Protein AF-A0A9P5EV87-F1 (afdb_monomer_lite)

Radius of gyration: 26.44 Å; chains: 1; bounding box: 60×42×84 Å

Organism: Colletotrichum siamense (NCBI:txid690259)

Foldseek 3Di:
DDDDPDDLVRLLVVLLVVLVVVVVVVVVVVVVVLVVLVVVVVVVVVVVVVPDDPDPCVVDPQNVVDDCVPDDLLVVLVSCLVVLHQDPPVVNCLLQLVVLQLDVVSSSLSSVLVCCCCPDPNVPHSVNLSVQSVVALVSSLVVSLVSLVVSLVVVDDDPVVNVSSVVSNVSSVLCVCSSPVLLLQSQLLSLLCVLQVDDCPDPNNVSVSVCSNVVSLVVSVVSCVVCVVVVNNHRPPPSDCVSHLQQDQHPPRHRPHVLVRDPPRPVVVVVVVVSVVSSVVSSVVVVVVVVVVD

Structure (mmCIF, N/CA/C/O backbone):
data_AF-A0A9P5EV87-F1
#
_entry.id   AF-A0A9P5EV87-F1
#
loop_
_atom_site.group_PDB
_atom_site.id
_atom_site.type_symbol
_atom_site.label_atom_id
_atom_site.label_alt_id
_atom_site.label_comp_id
_atom_site.label_asym_id
_atom_site.label_entity_id
_atom_site.label_seq_id
_atom_site.pdbx_PDB_ins_code
_atom_site.Cartn_x
_atom_site.Cartn_y
_atom_site.Cartn_z
_atom_site.occupancy
_atom_site.B_iso_or_equiv
_atom_site.auth_seq_id
_atom_site.auth_comp_id
_atom_site.auth_asym_id
_atom_site.auth_atom_id
_atom_site.pdbx_PDB_model_num
ATOM 1 N N . MET A 1 1 ? 40.342 2.668 -58.760 1.00 42.53 1 MET A N 1
ATOM 2 C CA . MET A 1 1 ? 38.941 2.319 -59.075 1.00 42.53 1 MET A CA 1
ATOM 3 C C . MET A 1 1 ? 38.067 3.377 -58.425 1.00 42.53 1 MET A C 1
ATOM 5 O O . MET A 1 1 ? 38.169 3.542 -57.219 1.00 42.53 1 MET A O 1
ATOM 9 N N . SER A 1 2 ? 37.331 4.170 -59.208 1.00 40.38 2 SER A N 1
ATOM 10 C CA . SER A 1 2 ? 36.459 5.228 -58.677 1.00 40.38 2 SER A CA 1
ATOM 11 C C . SER A 1 2 ? 35.257 4.567 -58.002 1.00 40.38 2 SER A C 1
ATOM 13 O O . SER A 1 2 ? 34.465 3.909 -58.676 1.00 40.38 2 SER A O 1
ATOM 15 N N . SER A 1 3 ? 35.166 4.660 -56.673 1.00 52.59 3 SER A N 1
ATOM 16 C CA . SER A 1 3 ? 33.965 4.260 -55.947 1.00 52.59 3 SER A CA 1
ATOM 17 C C . SER A 1 3 ? 32.857 5.245 -56.311 1.00 52.59 3 SER A C 1
ATOM 19 O O . SER A 1 3 ? 32.973 6.454 -56.104 1.00 52.59 3 SER A O 1
ATOM 21 N N . ILE A 1 4 ? 31.796 4.733 -56.929 1.00 50.06 4 ILE A N 1
ATOM 22 C CA . ILE A 1 4 ? 30.600 5.520 -57.226 1.00 50.06 4 ILE A CA 1
ATOM 23 C C . ILE A 1 4 ? 30.072 6.043 -55.879 1.00 50.06 4 ILE A C 1
ATOM 25 O O . ILE A 1 4 ? 29.875 5.231 -54.969 1.00 50.06 4 ILE A O 1
ATOM 29 N N . PRO A 1 5 ? 29.875 7.364 -55.707 1.00 60.44 5 PRO A N 1
ATOM 30 C CA . PRO A 1 5 ? 29.361 7.900 -54.456 1.00 60.44 5 PRO A CA 1
ATOM 31 C C . PRO A 1 5 ? 27.974 7.308 -54.207 1.00 60.44 5 PRO A C 1
ATOM 33 O O . PRO A 1 5 ? 27.071 7.456 -55.031 1.00 60.44 5 PRO A O 1
ATOM 36 N N . LYS A 1 6 ? 27.822 6.594 -53.086 1.00 65.25 6 LYS A N 1
ATOM 37 C CA . LYS A 1 6 ? 26.526 6.065 -52.650 1.00 65.25 6 LYS A CA 1
ATOM 38 C C . LYS A 1 6 ? 25.538 7.228 -52.538 1.00 65.25 6 LYS A C 1
ATOM 40 O O . LYS A 1 6 ? 25.892 8.280 -52.004 1.00 65.25 6 LYS A O 1
ATOM 45 N N . SER A 1 7 ? 24.320 7.045 -53.048 1.00 76.06 7 SER A N 1
ATOM 46 C CA . SER A 1 7 ? 23.250 8.022 -52.850 1.00 76.06 7 SER A CA 1
ATOM 47 C C . SER A 1 7 ? 22.944 8.165 -51.358 1.00 76.06 7 SER A C 1
ATOM 49 O O . SER A 1 7 ? 23.132 7.226 -50.579 1.00 76.06 7 SER A O 1
ATOM 51 N N . ASP A 1 8 ? 22.455 9.336 -50.953 1.00 70.00 8 ASP A N 1
ATOM 52 C CA . ASP A 1 8 ? 22.071 9.590 -49.562 1.00 70.00 8 ASP A CA 1
ATOM 53 C C . ASP A 1 8 ? 21.055 8.558 -49.055 1.00 70.00 8 ASP A C 1
ATOM 55 O O . ASP A 1 8 ? 21.181 8.060 -47.941 1.00 70.00 8 ASP A O 1
ATOM 59 N N . GLU A 1 9 ? 20.112 8.156 -49.904 1.00 73.44 9 GLU A N 1
ATOM 60 C CA . GLU A 1 9 ? 19.114 7.130 -49.601 1.00 73.44 9 GLU A CA 1
ATOM 61 C C . GLU A 1 9 ? 19.744 5.752 -49.322 1.00 73.44 9 GLU A C 1
ATOM 63 O O . GLU A 1 9 ? 19.368 5.080 -48.362 1.00 73.44 9 GLU A O 1
ATOM 68 N N . ALA A 1 10 ? 20.775 5.365 -50.082 1.00 78.50 10 ALA A N 1
ATOM 69 C CA . ALA A 1 10 ? 21.516 4.127 -49.844 1.00 78.50 10 ALA A CA 1
ATOM 70 C C . ALA A 1 10 ? 22.335 4.179 -48.541 1.00 78.50 10 ALA A C 1
ATOM 72 O O . ALA A 1 10 ? 22.421 3.179 -47.828 1.00 78.50 10 ALA A O 1
ATOM 73 N N . LEU A 1 11 ? 22.896 5.344 -48.194 1.00 74.00 11 LEU A N 1
ATOM 74 C CA . LEU A 1 11 ? 23.609 5.548 -46.927 1.00 74.00 11 LEU A CA 1
ATOM 75 C C . LEU A 1 11 ? 22.671 5.464 -45.719 1.00 74.00 11 LEU A C 1
ATOM 77 O O . LEU A 1 11 ? 23.047 4.884 -44.701 1.00 74.00 11 LEU A O 1
ATOM 81 N N . TYR A 1 12 ? 21.459 6.010 -45.831 1.00 74.88 12 TYR A N 1
ATOM 82 C CA . TYR A 1 12 ? 20.438 5.892 -44.790 1.00 74.88 12 TYR A CA 1
ATOM 83 C C . TYR A 1 12 ? 19.954 4.448 -44.622 1.00 74.88 12 TYR A C 1
ATOM 85 O O . TYR A 1 12 ? 19.854 3.984 -43.488 1.00 74.88 12 TYR A O 1
ATOM 93 N N . ALA A 1 13 ? 19.711 3.720 -45.717 1.00 77.00 13 ALA A N 1
ATOM 94 C CA . ALA A 1 13 ? 19.294 2.318 -45.659 1.00 77.00 13 ALA A CA 1
ATOM 95 C C . ALA A 1 13 ? 20.364 1.416 -45.016 1.00 77.00 13 ALA A C 1
ATOM 97 O O . ALA A 1 13 ? 20.055 0.598 -44.151 1.00 77.00 13 ALA A O 1
ATOM 98 N N . GLU A 1 14 ? 21.634 1.607 -45.381 1.00 82.00 14 GLU A N 1
ATOM 99 C CA . GLU A 1 14 ? 22.764 0.875 -44.799 1.00 82.00 14 GLU A CA 1
ATOM 100 C C . GLU A 1 14 ? 22.962 1.211 -43.315 1.00 82.00 14 GLU A C 1
ATOM 102 O O . GLU A 1 14 ? 23.089 0.309 -42.490 1.00 82.00 14 GLU A O 1
ATOM 107 N N . ALA A 1 15 ? 22.934 2.497 -42.949 1.00 73.19 15 ALA A N 1
ATOM 108 C CA . ALA A 1 15 ? 23.063 2.917 -41.555 1.00 73.19 15 ALA A CA 1
ATOM 109 C C . ALA A 1 15 ? 21.890 2.429 -40.687 1.00 73.19 15 ALA A C 1
ATOM 111 O O . ALA A 1 15 ? 22.100 2.089 -39.523 1.00 73.19 15 ALA A O 1
ATOM 112 N N . ALA A 1 16 ? 20.673 2.364 -41.238 1.00 72.69 16 ALA A N 1
ATOM 113 C CA . ALA A 1 16 ? 19.510 1.809 -40.553 1.00 72.69 16 ALA A CA 1
ATOM 114 C C . ALA A 1 16 ? 19.626 0.291 -40.347 1.00 72.69 16 ALA A C 1
ATOM 116 O O . ALA A 1 16 ? 19.274 -0.192 -39.272 1.00 72.69 16 ALA A O 1
ATOM 117 N N . ALA A 1 17 ? 20.145 -0.450 -41.333 1.00 79.31 17 ALA A N 1
ATOM 118 C CA . ALA A 1 17 ? 20.372 -1.892 -41.227 1.00 79.31 17 ALA A CA 1
ATOM 119 C C . ALA A 1 17 ? 21.486 -2.235 -40.222 1.00 79.31 17 ALA A C 1
ATOM 121 O O . ALA A 1 17 ? 21.303 -3.116 -39.387 1.00 79.31 17 ALA A O 1
ATOM 122 N N . GLU A 1 18 ? 22.606 -1.504 -40.241 1.00 76.88 18 GLU A N 1
ATOM 123 C CA . GLU A 1 18 ? 23.683 -1.652 -39.248 1.00 76.88 18 GLU A CA 1
ATOM 124 C C . GLU A 1 18 ? 23.214 -1.288 -37.839 1.00 76.88 18 GLU A C 1
ATOM 126 O O . GLU A 1 18 ? 23.518 -1.986 -36.877 1.00 76.88 18 GLU A O 1
ATOM 131 N N . TRP A 1 19 ? 22.453 -0.197 -37.704 1.00 76.94 19 TRP A N 1
ATOM 132 C CA . TRP A 1 19 ? 21.849 0.176 -36.429 1.00 76.94 19 TRP A CA 1
ATOM 133 C C . TRP A 1 19 ? 20.921 -0.923 -35.908 1.00 76.94 19 TRP A C 1
ATOM 135 O O . TRP A 1 19 ? 21.020 -1.270 -34.735 1.00 76.94 19 TRP A O 1
ATOM 145 N N . GLN A 1 20 ? 20.077 -1.494 -36.774 1.00 76.00 20 GLN A N 1
ATOM 146 C CA . GLN A 1 20 ? 19.152 -2.565 -36.409 1.00 76.00 20 GLN A CA 1
ATOM 147 C C . GLN A 1 20 ? 19.910 -3.820 -35.959 1.00 76.00 20 GLN A C 1
ATOM 149 O O . GLN A 1 20 ? 19.618 -4.334 -34.892 1.00 76.00 20 GLN A O 1
ATOM 154 N N . ALA A 1 21 ? 20.933 -4.253 -36.700 1.00 74.00 2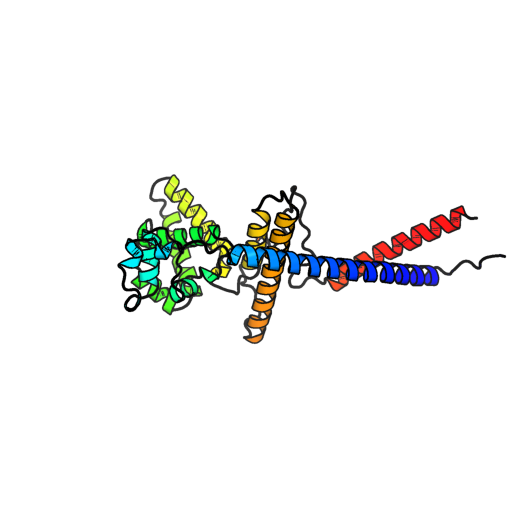1 ALA A N 1
ATOM 155 C CA . ALA A 1 21 ? 21.734 -5.423 -36.336 1.00 74.00 21 ALA A CA 1
ATOM 156 C C . ALA A 1 21 ? 22.503 -5.238 -35.012 1.00 74.00 21 ALA A C 1
ATOM 158 O O . ALA A 1 21 ? 22.555 -6.155 -34.195 1.00 74.00 21 ALA A O 1
ATOM 159 N N . GLU A 1 22 ? 23.077 -4.053 -34.772 1.00 69.06 22 GLU A N 1
ATOM 160 C CA . GLU A 1 22 ? 23.743 -3.734 -33.501 1.00 69.06 22 GLU A CA 1
ATOM 161 C C . GLU A 1 22 ? 22.760 -3.692 -32.324 1.00 69.06 22 GLU A C 1
ATOM 163 O O . GLU A 1 22 ? 23.093 -4.141 -31.227 1.00 69.06 22 GLU A O 1
ATOM 168 N N . HIS A 1 23 ? 21.554 -3.157 -32.537 1.00 63.78 23 HIS A N 1
ATOM 169 C CA . HIS A 1 23 ? 20.546 -3.041 -31.485 1.00 63.78 23 HIS A CA 1
ATOM 170 C C . HIS A 1 23 ? 19.824 -4.358 -31.217 1.00 63.78 23 HIS A C 1
ATOM 172 O O . HIS A 1 23 ? 19.533 -4.621 -30.059 1.00 63.78 23 HIS A O 1
ATOM 178 N N . ASP A 1 24 ? 19.595 -5.202 -32.223 1.00 66.44 24 ASP A N 1
ATOM 179 C CA . ASP A 1 24 ? 19.030 -6.543 -32.036 1.00 66.44 24 ASP A CA 1
ATOM 180 C C . ASP A 1 24 ? 20.012 -7.427 -31.250 1.00 66.44 24 ASP A C 1
ATOM 182 O O . ASP A 1 24 ? 19.633 -8.042 -30.258 1.00 66.44 24 ASP A O 1
ATOM 186 N N . ALA A 1 25 ? 21.308 -7.387 -31.589 1.00 54.59 25 ALA A N 1
ATOM 187 C CA . ALA A 1 25 ? 22.343 -8.077 -30.815 1.00 54.59 25 ALA A CA 1
ATOM 188 C C . ALA A 1 25 ? 22.479 -7.523 -29.382 1.00 54.59 25 ALA A C 1
ATOM 190 O O . ALA A 1 25 ? 22.692 -8.275 -28.428 1.00 54.59 25 ALA A O 1
ATOM 191 N N . GLY A 1 26 ? 22.343 -6.203 -29.214 1.00 47.47 26 GLY A N 1
ATOM 192 C CA . GLY A 1 26 ? 22.321 -5.556 -27.903 1.00 47.47 26 GLY A CA 1
ATOM 193 C C . GLY A 1 26 ? 21.082 -5.918 -27.079 1.00 47.47 26 GLY A C 1
ATOM 194 O O . GLY A 1 26 ? 21.196 -6.134 -25.874 1.00 47.47 26 GLY A O 1
ATOM 195 N N . LEU A 1 27 ? 19.916 -6.028 -27.719 1.00 46.47 27 LEU A N 1
ATOM 196 C CA . LEU A 1 27 ? 18.654 -6.406 -27.091 1.00 46.47 27 LEU A CA 1
ATOM 197 C C . LEU A 1 27 ? 18.696 -7.860 -26.625 1.00 46.47 27 LEU A C 1
ATOM 199 O O . LEU A 1 27 ? 18.393 -8.114 -25.466 1.00 46.47 27 LEU A O 1
ATOM 203 N N . ASP A 1 28 ? 19.161 -8.783 -27.467 1.00 48.62 28 ASP A N 1
ATOM 204 C CA . ASP A 1 28 ? 19.334 -10.191 -27.096 1.00 48.62 28 ASP A CA 1
ATOM 205 C C . ASP A 1 28 ? 20.319 -10.345 -25.926 1.00 48.62 28 ASP A C 1
ATOM 207 O O . ASP A 1 28 ? 20.071 -11.106 -24.988 1.00 48.62 28 ASP A O 1
ATOM 211 N N . SER A 1 29 ? 21.407 -9.563 -25.918 1.00 44.12 29 SER A N 1
ATOM 212 C CA . SER A 1 29 ? 22.347 -9.527 -24.792 1.00 44.12 29 SER A CA 1
ATOM 213 C C . SER A 1 29 ? 21.708 -8.975 -23.514 1.00 44.12 29 SER A C 1
ATOM 215 O O . SER A 1 29 ? 21.985 -9.492 -22.432 1.00 44.12 29 SER A O 1
ATOM 217 N N . LEU A 1 30 ? 20.878 -7.932 -23.607 1.00 41.91 30 LEU A N 1
ATOM 218 C CA . LEU A 1 30 ? 20.179 -7.346 -22.459 1.00 41.91 30 LEU A CA 1
ATOM 219 C C . LEU A 1 30 ? 19.082 -8.274 -21.925 1.00 41.91 30 LEU A C 1
ATOM 221 O O . LEU A 1 30 ? 18.954 -8.409 -20.710 1.00 41.91 30 LEU A O 1
ATOM 225 N N . CYS A 1 31 ? 18.340 -8.947 -22.806 1.00 44.78 31 CYS A N 1
ATOM 226 C CA . CYS A 1 31 ? 17.360 -9.970 -22.449 1.00 44.78 31 CYS A CA 1
ATOM 227 C C . CYS A 1 31 ? 18.039 -11.151 -21.750 1.00 44.78 31 CYS A C 1
ATOM 229 O O . CYS A 1 31 ? 17.641 -11.505 -20.647 1.00 44.78 31 CYS A O 1
ATOM 231 N N . SER A 1 32 ? 19.136 -11.675 -22.308 1.00 49.59 32 SER A N 1
ATOM 232 C CA . SER A 1 32 ? 19.910 -12.756 -21.684 1.00 49.59 32 SER A CA 1
ATOM 233 C C . SER A 1 32 ? 20.498 -12.354 -20.326 1.00 49.59 32 SER A C 1
ATOM 235 O O . SER A 1 32 ? 20.470 -13.142 -19.379 1.00 49.59 32 SER A O 1
ATOM 237 N N . MET A 1 33 ? 20.989 -11.116 -20.195 1.00 44.84 33 MET A N 1
ATOM 238 C CA . MET A 1 33 ? 21.414 -10.575 -18.902 1.00 44.84 33 MET A CA 1
ATOM 239 C C . MET A 1 33 ? 20.249 -10.461 -17.918 1.00 44.84 33 MET A C 1
ATOM 241 O O . MET A 1 33 ? 20.446 -10.762 -16.744 1.00 44.84 33 MET A O 1
ATOM 245 N N . GLY A 1 34 ? 19.068 -10.041 -18.379 1.00 44.69 34 GLY A N 1
ATOM 246 C CA . GLY A 1 34 ? 17.839 -9.965 -17.588 1.00 44.69 34 GLY A CA 1
ATOM 247 C C . GLY A 1 34 ? 17.392 -11.333 -17.076 1.00 44.69 34 GLY A C 1
ATOM 248 O O . GLY A 1 34 ? 17.156 -11.483 -15.880 1.00 44.69 34 GLY A O 1
ATOM 249 N N . ASP A 1 35 ? 17.377 -12.345 -17.940 1.00 50.91 35 ASP A N 1
ATOM 250 C CA . ASP A 1 35 ? 17.019 -13.722 -17.581 1.00 50.91 35 ASP A CA 1
ATOM 251 C C . ASP A 1 35 ? 18.007 -14.316 -16.564 1.00 50.91 35 ASP A C 1
ATOM 253 O O . ASP A 1 35 ? 17.603 -14.920 -15.568 1.00 50.91 35 ASP A O 1
ATOM 257 N N . ALA A 1 36 ? 19.312 -14.084 -16.758 1.00 52.44 36 ALA A N 1
ATOM 258 C CA . ALA A 1 36 ? 20.344 -14.494 -15.804 1.00 52.44 36 ALA A CA 1
ATOM 259 C C . ALA A 1 36 ? 20.197 -13.780 -14.447 1.00 52.44 36 ALA A C 1
ATOM 261 O O . ALA A 1 36 ? 20.389 -14.395 -13.397 1.00 52.44 36 ALA A O 1
ATOM 262 N N . LEU A 1 37 ? 19.817 -12.498 -14.466 1.00 49.44 37 LEU A N 1
ATOM 263 C CA . LEU A 1 37 ? 19.502 -11.698 -13.279 1.00 49.44 37 LEU A CA 1
ATOM 264 C C . LEU A 1 37 ? 18.337 -12.303 -12.489 1.00 49.44 37 LEU A C 1
ATOM 266 O O . LEU A 1 37 ? 18.421 -12.451 -11.272 1.00 49.44 37 LEU A O 1
ATOM 270 N N . ILE A 1 38 ? 17.246 -12.627 -13.188 1.00 53.44 38 ILE A N 1
ATOM 271 C CA . ILE A 1 38 ? 16.020 -13.169 -12.597 1.00 53.44 38 ILE A CA 1
ATOM 272 C C . ILE A 1 38 ? 16.334 -14.508 -11.927 1.00 53.44 38 ILE A C 1
ATOM 274 O O . ILE A 1 38 ? 16.008 -14.688 -10.754 1.00 53.44 38 ILE A O 1
ATOM 278 N N . ALA A 1 39 ? 17.064 -15.388 -12.617 1.00 64.31 39 ALA A N 1
ATOM 279 C CA . ALA A 1 39 ? 17.490 -16.677 -12.076 1.00 64.31 39 ALA A CA 1
ATOM 280 C C . ALA A 1 39 ? 18.381 -16.537 -10.821 1.00 64.31 39 ALA A C 1
ATOM 282 O O . ALA A 1 39 ? 18.219 -17.284 -9.853 1.00 64.31 39 ALA A O 1
ATOM 283 N N . GLU A 1 40 ? 19.300 -15.563 -10.798 1.00 61.56 40 GLU A N 1
ATOM 284 C CA . GLU A 1 40 ? 20.165 -15.285 -9.639 1.00 61.56 40 GLU A CA 1
ATOM 285 C C . GLU A 1 40 ? 19.343 -14.805 -8.425 1.00 61.56 40 GLU A C 1
ATOM 287 O O . GLU A 1 40 ? 19.571 -15.247 -7.292 1.00 61.56 40 GLU A O 1
ATOM 292 N N . VAL A 1 41 ? 18.328 -13.96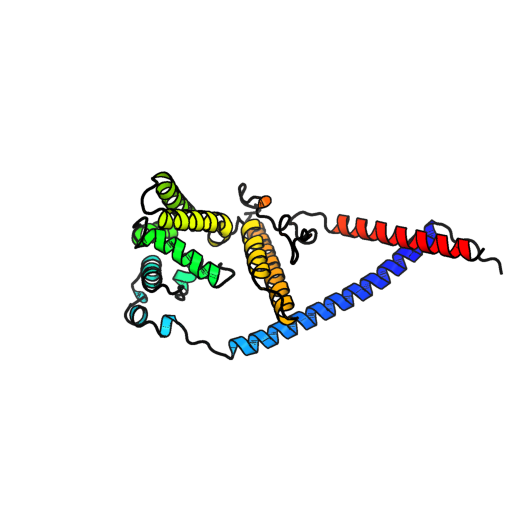2 -8.652 1.00 57.03 41 VAL A N 1
ATOM 293 C CA . VAL A 1 41 ? 17.431 -13.492 -7.585 1.00 57.03 41 VAL A CA 1
ATOM 294 C C . VAL A 1 41 ? 16.522 -14.611 -7.070 1.00 57.03 41 VAL A C 1
ATOM 296 O O . VAL A 1 41 ? 16.319 -14.721 -5.859 1.00 57.03 41 VAL A O 1
ATOM 299 N N . GLU A 1 42 ? 15.997 -15.465 -7.949 1.00 68.69 42 GLU A N 1
ATOM 300 C CA . GLU A 1 42 ? 15.189 -16.626 -7.555 1.00 68.69 42 GLU A CA 1
ATOM 301 C C . GLU A 1 42 ? 15.979 -17.606 -6.675 1.00 68.69 42 GLU A C 1
ATOM 303 O O . GLU A 1 42 ? 15.471 -18.059 -5.643 1.00 68.69 42 GLU A O 1
ATOM 308 N N . ALA A 1 43 ? 17.244 -17.870 -7.015 1.00 71.50 43 ALA A N 1
ATOM 309 C CA . ALA A 1 43 ? 18.130 -18.717 -6.217 1.00 71.50 43 ALA A CA 1
ATOM 310 C C . ALA A 1 43 ? 18.417 -18.117 -4.826 1.00 71.50 43 ALA A C 1
ATOM 312 O O . ALA A 1 43 ? 18.366 -18.819 -3.809 1.00 71.50 43 ALA A O 1
ATOM 313 N N . HIS A 1 44 ? 18.665 -16.805 -4.754 1.00 64.62 44 HIS A N 1
ATOM 314 C CA . HIS A 1 44 ? 18.887 -16.103 -3.488 1.00 64.62 44 HIS A CA 1
ATOM 315 C C . HIS A 1 44 ? 17.616 -16.055 -2.616 1.00 64.62 44 HIS A C 1
ATOM 317 O O . HIS A 1 44 ? 17.679 -16.194 -1.390 1.00 64.62 44 HIS A O 1
ATOM 323 N N . GLU A 1 45 ? 16.436 -15.923 -3.226 1.00 61.97 45 GLU A N 1
ATOM 324 C CA . GLU A 1 45 ? 15.159 -16.020 -2.516 1.00 61.97 45 GLU A CA 1
ATOM 325 C C . GLU A 1 45 ? 14.891 -17.417 -1.966 1.00 61.97 45 GLU A C 1
ATOM 327 O O . GLU A 1 45 ? 14.442 -17.531 -0.825 1.00 61.97 45 GLU A O 1
ATOM 332 N N . GLN A 1 46 ? 15.177 -18.478 -2.725 1.00 67.94 46 GLN A N 1
ATOM 333 C CA . GLN A 1 46 ? 15.055 -19.848 -2.218 1.00 67.94 46 GLN A CA 1
ATOM 334 C C . GLN A 1 46 ? 15.937 -20.067 -0.984 1.00 67.94 46 GLN A C 1
ATOM 336 O O . GLN A 1 46 ? 15.472 -20.647 -0.000 1.00 67.94 46 GLN A O 1
ATOM 341 N N . GLN A 1 47 ? 17.159 -19.526 -0.975 1.00 65.19 47 GLN A N 1
ATOM 342 C CA . GLN A 1 47 ? 18.029 -19.557 0.205 1.00 65.19 47 GLN A CA 1
ATOM 343 C C . GLN A 1 47 ? 17.458 -18.753 1.386 1.00 65.19 47 GLN A C 1
ATOM 345 O O . GLN A 1 47 ? 17.462 -19.247 2.515 1.00 65.19 47 GLN A O 1
ATOM 350 N N . LYS A 1 48 ? 16.901 -17.554 1.154 1.00 63.22 48 LYS A N 1
ATOM 351 C CA . LYS A 1 48 ? 16.224 -16.764 2.205 1.00 63.22 48 LYS A CA 1
ATOM 352 C C . LYS A 1 48 ? 14.972 -17.461 2.751 1.00 63.22 48 LYS A C 1
ATOM 354 O O . LYS A 1 48 ? 14.741 -17.406 3.954 1.00 63.22 48 LYS A O 1
ATOM 359 N N . ARG A 1 49 ? 14.173 -18.111 1.899 1.00 58.34 49 ARG A N 1
ATOM 360 C CA . ARG A 1 49 ? 12.957 -18.849 2.295 1.00 58.34 49 ARG A CA 1
ATOM 361 C C . ARG A 1 49 ? 13.284 -20.120 3.081 1.00 58.34 49 ARG A C 1
ATOM 363 O O . ARG A 1 49 ? 12.534 -20.471 3.985 1.00 58.34 49 ARG A O 1
ATOM 370 N N . ALA A 1 50 ? 14.407 -20.777 2.780 1.00 59.72 50 ALA A N 1
ATOM 371 C CA . ALA A 1 50 ? 14.895 -21.931 3.539 1.00 59.72 50 ALA A CA 1
ATOM 372 C C . ALA A 1 50 ? 15.349 -21.560 4.966 1.00 59.72 50 ALA A C 1
ATOM 374 O O . ALA A 1 50 ? 15.289 -22.392 5.872 1.00 59.72 50 ALA A O 1
ATOM 375 N N . ALA A 1 51 ? 15.745 -20.305 5.198 1.00 56.94 51 ALA A N 1
ATOM 376 C CA . ALA A 1 51 ? 15.994 -19.762 6.529 1.00 56.94 51 ALA A CA 1
ATOM 377 C C . ALA A 1 51 ? 14.670 -19.313 7.178 1.00 56.94 51 ALA A C 1
ATOM 379 O O . ALA A 1 51 ? 14.340 -18.127 7.207 1.00 56.94 51 ALA A O 1
ATOM 380 N N . ALA A 1 52 ? 13.890 -20.269 7.690 1.00 47.09 52 ALA A N 1
ATOM 381 C CA . ALA A 1 52 ? 12.633 -19.988 8.379 1.00 47.09 52 ALA A CA 1
ATOM 382 C C . ALA A 1 52 ? 12.861 -19.036 9.568 1.00 47.09 52 ALA A C 1
ATOM 384 O O . ALA A 1 52 ? 13.391 -19.426 10.611 1.00 47.09 52 ALA A O 1
ATOM 385 N N . LYS A 1 53 ? 12.450 -17.771 9.423 1.00 55.72 53 LYS A N 1
ATOM 386 C CA . LYS A 1 53 ? 12.285 -16.885 10.577 1.00 55.72 53 LYS A CA 1
ATOM 387 C C . LYS A 1 53 ? 11.087 -17.390 11.388 1.00 55.72 53 LYS A C 1
ATOM 389 O O . LYS A 1 53 ? 10.059 -17.702 10.787 1.00 55.72 53 LYS A O 1
ATOM 394 N N . PRO A 1 54 ? 11.193 -17.480 12.724 1.00 57.50 54 PRO A N 1
ATOM 395 C CA . PRO A 1 54 ? 10.062 -17.867 13.556 1.00 57.50 54 PRO A CA 1
ATOM 396 C C . PRO A 1 54 ? 8.917 -16.866 13.374 1.00 57.50 54 PRO A C 1
ATOM 398 O O . PRO A 1 54 ? 9.154 -15.658 13.351 1.00 57.50 54 PRO A O 1
ATOM 401 N N . ASP A 1 55 ? 7.690 -17.375 13.247 1.00 64.69 55 ASP A N 1
ATOM 402 C CA . ASP A 1 55 ? 6.486 -16.550 13.149 1.00 64.69 55 ASP A CA 1
ATOM 403 C C . ASP A 1 55 ? 6.335 -15.711 14.438 1.00 64.69 55 ASP A C 1
ATOM 405 O O . ASP A 1 55 ? 6.176 -16.274 15.529 1.00 64.69 55 ASP A O 1
ATOM 409 N N . PRO A 1 56 ? 6.413 -14.369 14.355 1.00 62.94 56 PRO A N 1
ATOM 410 C CA . PRO A 1 56 ? 6.295 -13.501 15.521 1.00 62.94 56 PRO A CA 1
ATOM 411 C C . PRO A 1 56 ? 4.910 -13.584 16.182 1.00 62.94 56 PRO A C 1
ATOM 413 O O . PRO A 1 56 ? 4.803 -13.364 17.389 1.00 62.94 56 PRO A O 1
ATOM 416 N N . ALA A 1 57 ? 3.854 -13.963 15.453 1.00 63.75 57 ALA A N 1
ATOM 417 C CA . ALA A 1 57 ? 2.546 -14.216 16.053 1.00 63.75 57 ALA A CA 1
ATOM 418 C C . ALA A 1 57 ? 2.554 -15.509 16.886 1.00 63.75 57 ALA A C 1
ATOM 420 O O . ALA A 1 57 ? 1.996 -15.545 17.984 1.00 63.75 57 ALA A O 1
ATOM 421 N N . ALA A 1 58 ? 3.279 -16.536 16.430 1.00 63.81 58 ALA A N 1
ATOM 422 C CA . ALA A 1 58 ? 3.452 -17.804 17.137 1.00 63.81 58 ALA A CA 1
ATOM 423 C C . ALA A 1 58 ? 4.358 -17.713 18.378 1.00 63.81 58 ALA A C 1
ATOM 425 O O . ALA A 1 58 ? 4.438 -18.673 19.148 1.00 63.81 58 ALA A O 1
ATOM 426 N N . SER A 1 59 ? 5.039 -16.592 18.620 1.00 70.00 59 SER A N 1
ATOM 427 C CA . SER A 1 59 ? 5.775 -16.342 19.868 1.00 70.00 59 SER A CA 1
ATOM 428 C C . SER A 1 59 ? 5.030 -15.410 20.830 1.00 70.00 59 SER A C 1
ATOM 430 O O . SER A 1 59 ? 5.346 -15.404 22.019 1.00 70.00 59 SER A O 1
ATOM 432 N N . CYS A 1 60 ? 3.995 -14.698 20.366 1.00 69.56 60 CYS A N 1
ATOM 433 C CA . CYS A 1 60 ? 3.235 -13.756 21.182 1.00 69.56 60 CYS A CA 1
ATOM 434 C C . CYS A 1 60 ? 2.284 -14.477 22.161 1.00 69.56 60 CYS A C 1
ATOM 436 O O . CYS A 1 60 ? 1.332 -15.128 21.726 1.00 69.56 60 CYS A O 1
ATOM 438 N N . PRO A 1 61 ? 2.471 -14.343 23.487 1.00 71.06 61 PRO A N 1
ATOM 439 C CA . PRO A 1 61 ? 1.607 -14.998 24.468 1.00 71.06 61 PRO A CA 1
ATOM 440 C C . PRO A 1 61 ? 0.170 -14.456 24.454 1.00 71.06 61 PRO A C 1
ATOM 442 O O . PRO A 1 61 ? -0.752 -15.201 24.760 1.00 71.06 61 PRO A O 1
ATOM 445 N N . VAL A 1 62 ? -0.035 -13.193 24.060 1.00 73.00 62 VAL A N 1
ATOM 446 C CA . VAL A 1 62 ? -1.373 -12.582 23.979 1.00 73.00 62 VAL A CA 1
ATOM 447 C C . VAL A 1 62 ? -2.182 -13.196 22.838 1.00 73.00 62 VAL A C 1
ATOM 449 O O . VAL A 1 62 ? -3.306 -13.627 23.062 1.00 73.00 62 VAL A O 1
ATOM 452 N N . LEU A 1 63 ? -1.603 -13.298 21.637 1.00 78.94 63 LEU A N 1
ATOM 453 C CA . LEU A 1 63 ? -2.306 -13.836 20.465 1.00 78.94 63 LEU A CA 1
ATOM 454 C C . LEU A 1 63 ? -2.587 -15.341 20.586 1.00 78.94 63 LEU A C 1
ATOM 456 O O . LEU A 1 63 ? -3.591 -15.810 20.067 1.00 78.94 63 LEU A O 1
ATOM 460 N N . LYS A 1 64 ? -1.751 -16.092 21.317 1.00 75.31 64 LYS A N 1
ATOM 461 C CA . LYS A 1 64 ? -1.971 -17.527 21.589 1.00 75.31 64 LYS A CA 1
ATOM 462 C C . LYS A 1 64 ? -3.210 -17.825 22.423 1.00 75.31 64 LYS A C 1
ATOM 464 O O . LYS A 1 64 ? -3.748 -18.922 22.332 1.00 75.31 64 LYS A O 1
ATOM 469 N N . CYS A 1 65 ? -3.611 -16.887 23.273 1.00 70.06 65 CYS A N 1
ATOM 470 C CA . CYS A 1 65 ? -4.733 -17.070 24.188 1.00 70.06 65 CYS A CA 1
ATOM 471 C C . CYS A 1 65 ? -6.076 -16.656 23.569 1.00 70.06 65 CYS A C 1
ATOM 473 O O . CYS A 1 65 ? -7.101 -16.768 24.237 1.00 70.06 65 CYS A O 1
ATOM 475 N N . ILE A 1 66 ? -6.076 -16.149 22.333 1.00 74.50 66 ILE A N 1
ATOM 476 C CA . ILE A 1 66 ? -7.270 -15.637 21.663 1.00 74.50 66 ILE A CA 1
ATOM 477 C C . ILE A 1 66 ? -7.826 -16.708 20.726 1.00 74.50 66 ILE A C 1
ATOM 479 O O . ILE A 1 66 ? -7.132 -17.198 19.837 1.00 74.50 66 ILE A O 1
ATOM 483 N N . ASP A 1 67 ? -9.103 -17.040 20.906 1.00 80.06 67 ASP A N 1
ATOM 484 C CA . ASP A 1 67 ? -9.839 -17.883 19.969 1.00 80.06 67 ASP A CA 1
ATOM 485 C C . ASP A 1 67 ? -10.351 -17.044 18.790 1.00 80.06 67 ASP A C 1
ATOM 487 O O . ASP A 1 67 ? -11.430 -16.450 18.831 1.00 80.06 67 ASP A O 1
ATOM 491 N N . PHE A 1 68 ? -9.552 -16.991 17.725 1.00 81.38 68 PHE A N 1
ATOM 492 C CA . PHE A 1 68 ? -9.892 -16.243 16.517 1.00 81.38 68 PHE A CA 1
ATOM 493 C C . PHE A 1 68 ? -11.089 -16.819 15.745 1.00 81.38 68 PHE A C 1
ATOM 495 O O . PHE A 1 68 ? -11.663 -16.101 14.931 1.00 81.38 68 PHE A O 1
ATOM 502 N N . ALA A 1 69 ? -11.502 -18.070 15.990 1.00 77.62 69 ALA A N 1
ATOM 503 C CA . ALA A 1 69 ? -12.567 -18.716 15.215 1.00 77.62 69 ALA A CA 1
ATOM 504 C C . ALA A 1 69 ? -13.945 -18.063 15.418 1.00 77.62 69 ALA A C 1
ATOM 506 O O . ALA A 1 69 ? -14.797 -18.132 14.535 1.00 77.62 69 ALA A O 1
ATOM 507 N N . ASN A 1 70 ? -14.150 -17.415 16.566 1.00 81.19 70 ASN A N 1
ATOM 508 C CA . ASN A 1 70 ? -15.418 -16.791 16.947 1.00 81.19 70 ASN A CA 1
ATOM 509 C C . ASN A 1 70 ? -15.387 -15.254 16.873 1.00 81.19 70 ASN A C 1
ATOM 511 O O . ASN A 1 70 ? -16.336 -14.595 17.299 1.00 81.19 70 ASN A O 1
ATOM 515 N N . MET A 1 71 ? -14.303 -14.671 16.356 1.00 88.12 71 MET A N 1
ATOM 516 C CA . MET A 1 71 ? -14.123 -13.222 16.264 1.00 88.12 71 MET A CA 1
ATOM 517 C C . MET A 1 71 ? -14.315 -12.742 14.829 1.00 88.12 71 MET A C 1
ATOM 519 O O . MET A 1 71 ? -13.886 -13.392 13.876 1.00 88.12 71 MET A O 1
ATOM 523 N N . ASN A 1 72 ? -14.915 -11.563 14.663 1.00 92.00 72 ASN A N 1
ATOM 524 C CA . ASN A 1 72 ? -14.883 -10.897 13.364 1.00 92.00 72 ASN A CA 1
ATOM 525 C C . ASN A 1 72 ? -13.475 -10.350 13.083 1.00 92.00 72 ASN A C 1
ATOM 527 O O . ASN A 1 72 ? -12.662 -10.134 13.985 1.00 92.00 72 ASN A O 1
ATOM 531 N N . THR A 1 73 ? -13.181 -10.081 11.815 1.00 93.69 73 THR A N 1
ATOM 532 C CA . THR A 1 73 ? -11.828 -9.721 11.378 1.00 93.69 73 THR A CA 1
ATOM 533 C C . THR A 1 73 ? -11.332 -8.389 11.943 1.00 93.69 73 THR A C 1
ATOM 535 O O . THR A 1 73 ? -10.119 -8.229 12.092 1.00 93.69 73 THR A O 1
ATOM 538 N N . ALA A 1 74 ? -12.228 -7.468 12.321 1.00 95.00 74 ALA A N 1
ATOM 539 C CA . ALA A 1 74 ? -11.875 -6.198 12.958 1.00 95.00 74 ALA A CA 1
ATOM 540 C C . ALA A 1 74 ? -11.483 -6.375 14.435 1.00 95.00 74 ALA A C 1
ATOM 542 O O . ALA A 1 74 ? -10.559 -5.717 14.914 1.00 95.00 74 ALA A O 1
ATOM 543 N N . ASP A 1 75 ? -12.141 -7.282 15.160 1.00 94.31 75 ASP A N 1
ATOM 544 C CA . ASP A 1 75 ? -11.749 -7.649 16.523 1.00 94.31 75 ASP A CA 1
ATOM 545 C C . ASP A 1 75 ? -10.385 -8.350 16.528 1.00 94.31 75 ASP A C 1
ATOM 547 O O . ASP A 1 75 ? -9.529 -8.048 17.363 1.00 94.31 75 ASP A O 1
ATOM 551 N N . ILE A 1 76 ? -10.146 -9.225 15.545 1.00 93.75 76 ILE A N 1
ATOM 552 C CA . ILE A 1 76 ? -8.833 -9.848 15.323 1.00 93.75 76 ILE A CA 1
ATOM 553 C C . ILE A 1 76 ? -7.777 -8.764 15.065 1.00 93.75 76 ILE A C 1
ATOM 555 O O . ILE A 1 76 ? -6.730 -8.752 15.713 1.00 93.75 76 ILE A O 1
ATOM 559 N N . LEU A 1 77 ? -8.058 -7.812 14.167 1.00 95.94 77 LEU A N 1
ATOM 560 C CA . LEU A 1 77 ? -7.164 -6.686 13.890 1.00 95.94 77 LEU A CA 1
ATOM 561 C C . LEU A 1 77 ? -6.860 -5.877 15.159 1.00 95.94 77 LEU A C 1
ATOM 563 O O . LEU A 1 77 ? -5.704 -5.536 15.407 1.00 95.94 77 LEU A O 1
ATOM 567 N N . LYS A 1 78 ? -7.868 -5.611 15.996 1.00 94.69 78 LYS A N 1
ATOM 568 C CA . LYS A 1 78 ? -7.687 -4.899 17.267 1.00 94.69 78 LYS A CA 1
ATOM 569 C C . LYS A 1 78 ? -6.705 -5.617 18.193 1.00 94.69 78 LYS A C 1
ATOM 571 O O . LYS A 1 78 ? -5.860 -4.957 18.797 1.00 94.69 78 LYS A O 1
ATOM 576 N N . ALA A 1 79 ? -6.766 -6.947 18.274 1.00 93.19 79 ALA A N 1
ATOM 577 C CA . ALA A 1 79 ? -5.799 -7.727 19.046 1.00 93.19 79 ALA A CA 1
ATOM 578 C C . ALA A 1 79 ? -4.363 -7.533 18.523 1.00 93.19 79 ALA A C 1
ATOM 580 O O . ALA A 1 79 ? -3.450 -7.250 19.302 1.00 93.19 79 ALA A O 1
ATOM 581 N N . TYR A 1 80 ? -4.167 -7.584 17.202 1.00 93.94 80 TYR A N 1
ATOM 582 C CA . TYR A 1 80 ? -2.868 -7.310 16.576 1.00 93.94 80 TYR A CA 1
ATOM 583 C C . TYR A 1 80 ? -2.362 -5.889 16.866 1.00 93.94 80 TYR A C 1
ATOM 585 O O . TYR A 1 80 ? -1.215 -5.723 17.282 1.00 93.94 80 TYR A O 1
ATOM 593 N N . ILE A 1 81 ? -3.226 -4.875 16.763 1.00 94.25 81 ILE A N 1
ATOM 594 C CA . ILE A 1 81 ? -2.895 -3.470 17.062 1.00 94.25 81 ILE A CA 1
ATOM 595 C C . ILE A 1 81 ? -2.356 -3.302 18.484 1.00 94.25 81 ILE A C 1
ATOM 597 O O . ILE A 1 81 ? -1.333 -2.634 18.676 1.00 94.25 81 ILE A O 1
ATOM 601 N N . VAL A 1 82 ? -3.037 -3.908 19.464 1.00 91.81 82 VAL A N 1
ATOM 602 C CA . VAL A 1 82 ? -2.662 -3.846 20.886 1.00 91.81 82 VAL A CA 1
ATOM 603 C C . VAL A 1 82 ? -1.311 -4.518 21.123 1.00 91.81 82 VAL A C 1
ATOM 605 O O . VAL A 1 82 ? -0.502 -4.008 21.891 1.00 91.81 82 VAL A O 1
ATOM 608 N N . THR A 1 83 ? -1.034 -5.625 20.431 1.00 90.44 83 THR A N 1
ATOM 609 C CA . THR A 1 83 ? 0.270 -6.307 20.522 1.00 90.44 83 THR A CA 1
ATOM 610 C C . THR A 1 83 ? 1.378 -5.633 19.710 1.00 90.44 83 THR A C 1
ATOM 612 O O . THR A 1 83 ? 2.550 -5.938 19.911 1.00 90.44 83 THR A O 1
ATOM 615 N N . GLY A 1 84 ? 1.030 -4.717 18.801 1.00 90.75 84 GLY A N 1
ATOM 616 C CA . GLY A 1 84 ? 1.979 -4.065 17.899 1.00 90.75 84 GLY A CA 1
ATOM 617 C C . GLY A 1 84 ? 2.580 -4.995 16.846 1.00 90.75 84 GLY A C 1
ATOM 618 O O . GLY A 1 84 ? 3.639 -4.690 16.302 1.00 90.75 84 GLY A O 1
ATOM 619 N N . ILE A 1 85 ? 1.919 -6.117 16.563 1.00 92.12 85 ILE A N 1
ATOM 620 C CA . ILE A 1 85 ? 2.353 -7.106 15.576 1.00 92.12 85 ILE A CA 1
ATOM 621 C C . ILE A 1 85 ? 1.524 -6.913 14.307 1.00 92.12 85 ILE A C 1
ATOM 623 O O . ILE A 1 85 ? 0.307 -6.760 14.375 1.00 92.12 85 ILE A O 1
ATOM 627 N N . VAL A 1 86 ? 2.179 -6.930 13.144 1.00 92.50 86 VAL A N 1
ATOM 628 C CA . VAL A 1 86 ? 1.482 -6.898 11.851 1.00 92.50 86 VAL A CA 1
ATOM 629 C C . VAL A 1 86 ? 0.624 -8.167 11.710 1.00 92.50 86 VAL A C 1
ATOM 631 O O . VAL A 1 86 ? 1.135 -9.260 11.970 1.00 92.50 86 VAL A O 1
ATOM 634 N N . PRO A 1 87 ? -0.659 -8.061 11.318 1.00 92.94 87 PRO A N 1
ATOM 635 C CA . PRO A 1 87 ? -1.543 -9.211 11.190 1.00 92.94 87 PRO A CA 1
ATOM 636 C C . PRO A 1 87 ? -1.000 -10.285 10.251 1.00 92.94 87 PRO A C 1
ATOM 638 O O . PRO A 1 87 ? -0.500 -9.985 9.171 1.00 92.94 87 PRO A O 1
ATOM 641 N N . VAL A 1 88 ? -1.166 -11.544 10.658 1.00 90.12 88 VAL A N 1
ATOM 642 C CA . VAL A 1 88 ? -0.884 -12.728 9.823 1.00 90.12 88 VAL A CA 1
ATOM 643 C C . VAL A 1 88 ? -2.124 -13.594 9.596 1.00 90.12 88 VAL A C 1
ATOM 645 O O . VAL A 1 88 ? -2.099 -14.503 8.773 1.00 90.12 88 VAL A O 1
ATOM 648 N N . HIS A 1 89 ? -3.226 -13.311 10.304 1.00 89.44 89 HIS A N 1
ATOM 649 C CA . HIS A 1 89 ? -4.495 -14.002 10.100 1.00 89.44 89 HIS A CA 1
ATOM 650 C C . HIS A 1 89 ? -5.007 -13.755 8.664 1.00 89.44 89 HIS A C 1
ATOM 652 O O . HIS A 1 89 ? -5.265 -12.595 8.328 1.00 89.44 89 HIS A O 1
ATOM 658 N N . PRO A 1 90 ? -5.187 -14.796 7.823 1.00 88.75 90 PRO A N 1
ATOM 659 C CA . PRO 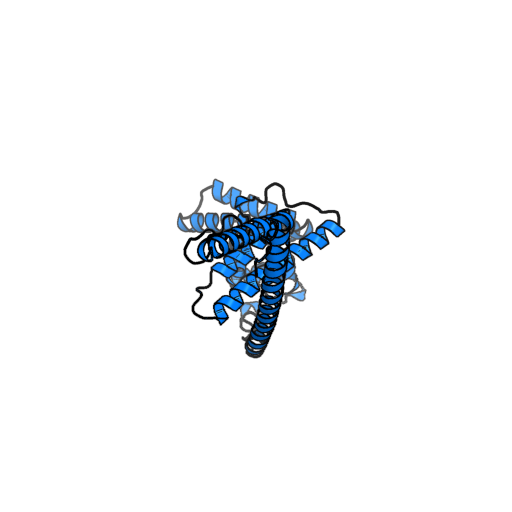A 1 90 ? -5.376 -14.627 6.378 1.00 88.75 90 PRO A CA 1
ATOM 660 C C . PRO A 1 90 ? -6.538 -13.711 5.990 1.00 88.75 90 PRO A C 1
ATOM 662 O O . PRO A 1 90 ? -6.372 -12.822 5.158 1.00 88.75 90 PRO A O 1
ATOM 665 N N . GLN A 1 91 ? -7.699 -13.874 6.632 1.00 90.44 91 GLN A N 1
ATOM 666 C CA . GLN A 1 91 ? -8.866 -13.051 6.318 1.00 90.44 91 GLN A CA 1
ATOM 667 C C . GLN A 1 91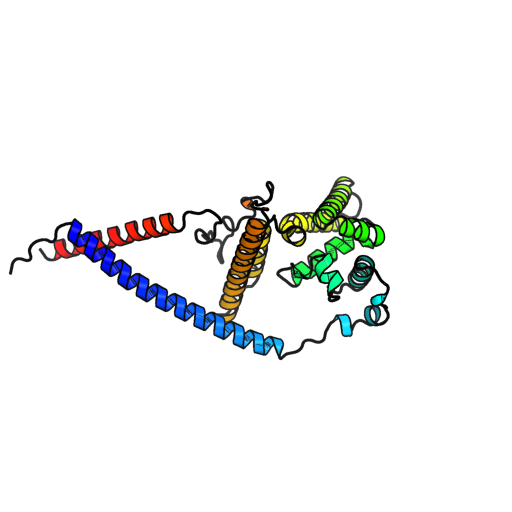 ? -8.667 -11.599 6.766 1.00 90.44 91 GLN A C 1
ATOM 669 O O . GLN A 1 91 ? -8.987 -10.678 6.029 1.00 90.44 91 GLN A O 1
ATOM 674 N N . THR A 1 92 ? -8.078 -11.376 7.945 1.00 93.88 92 THR A N 1
ATOM 675 C CA . THR A 1 92 ? -7.790 -10.020 8.445 1.00 93.88 92 THR A CA 1
ATOM 676 C C . THR A 1 92 ? -6.775 -9.312 7.553 1.00 93.88 92 THR A C 1
ATOM 678 O O . THR A 1 92 ? -6.907 -8.122 7.276 1.00 93.88 92 THR A O 1
ATOM 681 N N . VAL A 1 93 ? -5.775 -10.047 7.073 1.00 94.06 93 VAL A N 1
ATOM 682 C CA . VAL A 1 93 ? -4.784 -9.533 6.130 1.00 94.06 93 VAL A CA 1
ATOM 683 C C . VAL A 1 93 ? -5.463 -9.055 4.845 1.00 94.06 93 VAL A C 1
ATOM 685 O O . VAL A 1 93 ? -5.256 -7.906 4.454 1.00 94.06 93 VAL A O 1
ATOM 688 N N . ALA A 1 94 ? -6.314 -9.890 4.244 1.00 92.12 94 ALA A N 1
ATOM 689 C CA . ALA A 1 94 ? -7.014 -9.569 3.003 1.00 92.12 94 ALA A CA 1
ATOM 690 C C . ALA A 1 94 ? -8.055 -8.450 3.176 1.00 92.12 94 ALA A C 1
ATOM 692 O O . ALA A 1 94 ? -8.142 -7.545 2.345 1.00 92.12 94 ALA A O 1
ATOM 693 N N . ASP A 1 95 ? -8.839 -8.481 4.252 1.00 94.31 95 ASP A N 1
ATOM 694 C CA . ASP A 1 95 ? -9.910 -7.517 4.522 1.00 94.31 95 ASP A CA 1
ATOM 695 C C . ASP A 1 95 ? -9.370 -6.096 4.688 1.00 94.31 95 ASP A C 1
ATOM 697 O O . ASP A 1 95 ? -9.896 -5.147 4.102 1.00 94.31 95 ASP A O 1
ATOM 701 N N . PHE A 1 96 ? -8.282 -5.958 5.446 1.00 95.75 96 PHE A N 1
ATOM 702 C CA . PHE A 1 96 ? -7.720 -4.662 5.822 1.00 95.75 96 PHE A CA 1
ATOM 703 C C . PHE A 1 96 ? -6.549 -4.212 4.946 1.00 95.75 96 PHE A C 1
ATOM 705 O O . PHE A 1 96 ? -6.037 -3.109 5.153 1.00 95.75 96 PHE A O 1
ATOM 712 N N . GLY A 1 97 ? -6.170 -5.023 3.952 1.00 93.81 97 GLY A N 1
ATOM 713 C CA . GLY A 1 97 ? -5.224 -4.669 2.894 1.00 93.81 97 GLY A CA 1
ATOM 714 C C . GLY A 1 97 ? -3.749 -4.847 3.256 1.00 93.81 97 GLY A C 1
ATOM 715 O O . GLY A 1 97 ? -2.884 -4.277 2.592 1.00 93.81 97 GLY A O 1
ATOM 716 N N . PHE A 1 98 ? -3.430 -5.634 4.288 1.00 94.88 98 PHE A N 1
ATOM 717 C CA . PHE A 1 98 ? -2.035 -5.906 4.658 1.00 94.88 98 PHE A CA 1
ATOM 718 C C . PHE A 1 98 ? -1.293 -6.706 3.578 1.00 94.88 98 PHE A C 1
ATOM 720 O O . PHE A 1 98 ? -0.094 -6.509 3.396 1.00 94.88 98 PHE A O 1
ATOM 727 N N . ASP A 1 99 ? -2.001 -7.529 2.800 1.00 92.94 99 ASP A N 1
ATOM 728 C CA . ASP A 1 99 ? -1.488 -8.245 1.619 1.00 92.94 99 ASP A CA 1
ATOM 729 C C . ASP A 1 99 ? -1.114 -7.322 0.453 1.00 92.94 99 ASP A C 1
ATOM 731 O O . ASP A 1 99 ? -0.438 -7.737 -0.493 1.00 92.94 99 ASP A O 1
ATOM 735 N N . ARG A 1 100 ? -1.558 -6.066 0.502 1.00 90.62 100 ARG A N 1
ATOM 736 C CA . ARG A 1 100 ? -1.284 -5.062 -0.527 1.00 90.62 100 ARG A CA 1
ATOM 737 C C . ARG A 1 100 ? -0.161 -4.110 -0.151 1.00 90.62 100 ARG A C 1
ATOM 739 O O . ARG A 1 100 ? 0.229 -3.300 -0.982 1.00 90.62 100 ARG A O 1
ATOM 746 N N . THR A 1 101 ? 0.388 -4.225 1.055 1.00 91.69 101 THR A N 1
ATOM 747 C CA . THR A 1 101 ? 1.572 -3.461 1.454 1.00 91.69 101 THR A CA 1
ATOM 748 C C . THR A 1 101 ? 2.809 -3.945 0.689 1.00 91.69 101 THR A C 1
ATOM 750 O O . THR A 1 101 ? 3.001 -5.144 0.490 1.00 91.69 101 THR A O 1
ATOM 753 N N . VAL A 1 102 ? 3.639 -3.011 0.211 1.00 87.81 102 VAL A N 1
ATOM 754 C CA . VAL A 1 102 ? 4.837 -3.338 -0.586 1.00 87.81 102 VAL A CA 1
ATOM 755 C C . VAL A 1 102 ? 6.003 -3.721 0.321 1.00 87.81 102 VAL A C 1
ATOM 757 O O . VAL A 1 102 ? 6.755 -4.650 0.023 1.00 87.81 102 VAL A O 1
ATOM 760 N N . THR A 1 103 ? 6.159 -3.016 1.441 1.00 86.75 103 THR A N 1
ATOM 761 C CA . THR A 1 103 ? 7.239 -3.254 2.401 1.00 86.75 103 THR A CA 1
ATOM 762 C C . THR A 1 103 ? 6.716 -3.612 3.788 1.00 86.75 103 THR A C 1
ATOM 764 O O . THR A 1 103 ? 5.595 -3.283 4.168 1.00 86.75 103 THR A O 1
ATOM 767 N N . ALA A 1 104 ? 7.572 -4.226 4.609 1.00 87.50 104 ALA A N 1
ATOM 768 C CA . ALA A 1 104 ? 7.258 -4.443 6.021 1.00 87.50 104 ALA A CA 1
ATOM 769 C C . ALA A 1 104 ? 6.998 -3.119 6.767 1.00 87.50 104 ALA A C 1
ATOM 771 O O . ALA A 1 104 ? 6.160 -3.077 7.663 1.00 87.50 104 ALA A O 1
ATOM 772 N N . ALA A 1 105 ? 7.687 -2.037 6.381 1.00 88.94 105 ALA A N 1
ATOM 773 C CA . ALA A 1 105 ? 7.463 -0.710 6.946 1.00 88.94 105 ALA A CA 1
ATOM 774 C C . ALA A 1 105 ? 6.050 -0.194 6.632 1.00 88.94 105 ALA A C 1
ATOM 776 O O . ALA A 1 105 ? 5.394 0.335 7.525 1.00 88.94 105 ALA A O 1
ATOM 777 N N . ASP A 1 106 ? 5.549 -0.425 5.415 1.00 91.06 106 ASP A N 1
ATOM 778 C CA . ASP A 1 106 ? 4.164 -0.108 5.041 1.00 91.06 106 ASP A CA 1
ATOM 779 C C . ASP A 1 106 ? 3.155 -0.914 5.866 1.00 91.06 106 ASP A C 1
ATOM 781 O O . ASP A 1 106 ? 2.133 -0.375 6.279 1.00 91.06 106 ASP A O 1
ATOM 785 N N . GLY A 1 107 ? 3.465 -2.177 6.179 1.00 94.06 107 GLY A N 1
ATOM 786 C CA . GLY A 1 107 ? 2.673 -2.994 7.103 1.00 94.06 107 GLY A CA 1
ATOM 787 C C . GLY A 1 107 ? 2.534 -2.365 8.492 1.00 94.06 107 GLY A C 1
ATOM 788 O O . GLY A 1 107 ? 1.439 -2.337 9.052 1.00 94.06 107 GLY A O 1
ATOM 789 N N . PHE A 1 108 ? 3.614 -1.805 9.041 1.00 93.94 108 PHE A N 1
ATOM 790 C CA . PHE A 1 108 ? 3.560 -1.088 10.320 1.00 93.94 108 PHE A CA 1
ATOM 791 C C . PHE A 1 108 ? 2.841 0.261 10.216 1.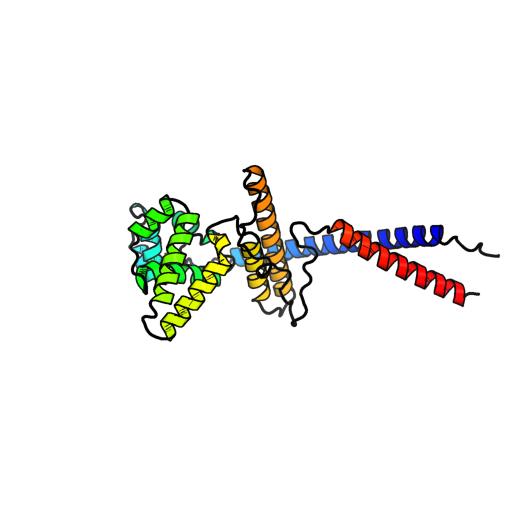00 93.94 108 PHE A C 1
ATOM 793 O O . PHE A 1 108 ? 2.068 0.592 11.110 1.00 93.94 108 PHE A O 1
ATOM 800 N N . GLN A 1 109 ? 3.026 1.008 9.124 1.00 94.00 109 GLN A N 1
ATOM 801 C CA . GLN A 1 109 ? 2.288 2.256 8.889 1.00 94.00 109 GLN A CA 1
ATOM 802 C C . GLN A 1 109 ? 0.779 2.002 8.788 1.00 94.00 109 GLN A C 1
ATOM 804 O O . GLN A 1 109 ? -0.019 2.708 9.403 1.00 94.00 109 GLN A O 1
ATOM 809 N N . LEU A 1 110 ? 0.377 0.939 8.088 1.00 96.25 110 LEU A N 1
ATOM 810 C CA . LEU A 1 110 ? -1.015 0.507 8.015 1.00 96.25 110 LEU A CA 1
ATOM 811 C C . LEU A 1 110 ? -1.551 0.082 9.390 1.00 96.25 110 LEU A C 1
ATOM 813 O O . LEU A 1 110 ? -2.684 0.411 9.742 1.00 96.25 110 LEU A O 1
ATOM 817 N N . LEU A 1 111 ? -0.737 -0.603 10.199 1.00 95.44 111 LEU A N 1
ATOM 818 C CA . LEU A 1 111 ? -1.097 -0.932 11.579 1.00 95.44 111 LEU A CA 1
ATOM 819 C C . LEU A 1 111 ? -1.323 0.335 12.420 1.00 95.44 111 LEU A C 1
ATOM 821 O O . LEU A 1 111 ? -2.280 0.387 13.193 1.00 95.44 111 LEU A O 1
ATOM 825 N N . ASP A 1 112 ? -0.489 1.361 12.244 1.00 93.06 112 ASP A N 1
ATOM 826 C CA . ASP A 1 112 ? -0.618 2.644 12.938 1.00 93.06 112 ASP A CA 1
ATOM 827 C C . ASP A 1 112 ? -1.863 3.433 12.503 1.00 93.06 112 ASP A C 1
ATOM 829 O O . ASP A 1 112 ? -2.523 4.028 13.358 1.00 93.06 112 ASP A O 1
ATOM 833 N N . VAL A 1 113 ? -2.268 3.364 11.226 1.00 95.12 113 VAL A N 1
ATOM 834 C CA . VAL A 1 113 ? -3.562 3.909 10.760 1.00 95.12 113 VAL A CA 1
ATOM 835 C C . VAL A 1 113 ? -4.706 3.340 11.599 1.00 95.12 113 VAL A C 1
ATOM 837 O O . VAL A 1 113 ? -5.493 4.090 12.185 1.00 95.12 113 VAL A O 1
ATOM 840 N N . TYR A 1 114 ? -4.786 2.012 11.706 1.00 96.12 114 TYR A N 1
ATOM 841 C CA . TYR A 1 114 ? -5.856 1.376 12.469 1.00 96.12 114 TYR A CA 1
ATOM 842 C C . TYR A 1 114 ? -5.685 1.555 13.986 1.00 96.12 114 TYR A C 1
ATOM 844 O O . TYR A 1 114 ? -6.679 1.612 14.710 1.00 96.12 114 TYR A O 1
ATOM 852 N N . ARG A 1 115 ? -4.456 1.731 14.487 1.00 94.00 115 ARG A N 1
ATOM 853 C CA . ARG A 1 115 ? -4.190 2.093 15.888 1.00 94.00 115 ARG A CA 1
ATOM 854 C C . ARG A 1 115 ? -4.760 3.463 16.242 1.00 94.00 115 ARG A C 1
ATOM 856 O O . ARG A 1 115 ? -5.449 3.578 17.257 1.00 94.00 115 ARG A O 1
ATOM 863 N N . HIS A 1 116 ? -4.518 4.468 15.402 1.00 91.12 116 HIS A N 1
ATOM 864 C CA . HIS A 1 116 ? -5.105 5.802 15.550 1.00 91.12 116 HIS A CA 1
ATOM 865 C C . HIS A 1 116 ? -6.629 5.755 15.530 1.00 91.12 116 HIS A C 1
ATOM 867 O O . HIS A 1 116 ? -7.282 6.407 16.349 1.00 91.12 116 HIS A O 1
ATOM 873 N N . LEU A 1 117 ? -7.182 4.930 14.643 1.00 93.69 117 LEU A N 1
ATOM 874 C CA . LEU A 1 117 ? -8.616 4.747 14.495 1.00 93.69 117 LEU A CA 1
ATOM 875 C C . LEU A 1 117 ? -9.262 4.089 15.726 1.00 93.69 117 LEU A C 1
ATOM 877 O O . LEU A 1 117 ? -10.249 4.605 16.240 1.00 93.69 117 LEU A O 1
ATOM 881 N N . MET A 1 118 ? -8.714 2.968 16.201 1.00 94.44 118 MET A N 1
ATOM 882 C CA . MET A 1 118 ? -9.412 2.070 17.134 1.00 94.44 118 MET A CA 1
ATOM 883 C C . MET A 1 118 ? -8.942 2.149 18.589 1.00 94.44 118 MET A C 1
ATOM 885 O O . MET A 1 118 ? -9.649 1.668 19.477 1.00 94.44 118 MET A O 1
ATOM 889 N N . VAL A 1 119 ? -7.738 2.673 18.848 1.00 88.12 119 VAL A N 1
ATOM 890 C CA . VAL A 1 119 ? -7.103 2.588 20.175 1.00 88.12 119 VAL A CA 1
ATOM 891 C C . VAL A 1 119 ? -6.692 3.945 20.727 1.00 88.12 119 VAL A C 1
ATOM 893 O O . VAL A 1 119 ? -6.991 4.219 21.883 1.00 88.12 119 VAL A O 1
ATOM 896 N N . THR A 1 120 ? -5.991 4.780 19.958 1.00 83.50 120 THR A N 1
ATOM 897 C CA . THR A 1 120 ? -5.327 5.962 20.537 1.00 83.50 120 THR A CA 1
ATOM 898 C C . THR A 1 120 ? -6.111 7.259 20.366 1.00 83.50 120 THR A C 1
ATOM 900 O O . THR A 1 120 ? -6.345 7.948 21.352 1.00 83.50 120 THR A O 1
ATOM 903 N N . THR A 1 121 ? -6.499 7.622 19.141 1.00 82.06 121 THR A N 1
ATOM 904 C CA . THR A 1 121 ? -6.962 8.992 18.845 1.00 82.06 121 THR A CA 1
ATOM 905 C C . THR A 1 121 ? -8.474 9.092 18.686 1.00 82.06 121 THR A C 1
ATOM 907 O O . THR A 1 121 ? -9.084 10.037 19.176 1.00 82.06 121 THR A O 1
ATOM 910 N N . LEU A 1 122 ? -9.083 8.142 17.976 1.00 84.50 122 LEU A N 1
ATOM 911 C CA . LEU A 1 122 ? -10.462 8.271 17.493 1.00 84.50 122 LEU A CA 1
ATOM 912 C C . LEU A 1 122 ? -11.454 7.330 18.181 1.00 84.50 122 LEU A C 1
ATOM 914 O O . LEU A 1 122 ? -12.659 7.544 18.067 1.00 84.50 122 LEU A O 1
ATOM 918 N N . SER A 1 123 ? -10.956 6.311 18.890 1.00 87.00 123 SER A N 1
ATOM 919 C CA . SER A 1 123 ? -11.749 5.340 19.659 1.00 87.00 123 SER A CA 1
ATOM 920 C C . SER A 1 123 ? -12.922 4.718 18.890 1.00 87.00 123 SER A C 1
ATOM 922 O O . SER A 1 123 ? -13.945 4.375 19.484 1.00 87.00 123 SER A O 1
ATOM 924 N N . VAL A 1 124 ? -12.783 4.556 17.572 1.00 93.69 124 VAL A N 1
ATOM 925 C CA . VAL A 1 124 ? -13.775 3.873 16.738 1.00 93.69 124 VAL A CA 1
ATOM 926 C C . VAL A 1 124 ? -13.815 2.405 17.141 1.00 93.69 124 VAL A C 1
ATOM 928 O O . VAL A 1 124 ? -12.782 1.744 17.287 1.00 93.69 124 VAL A O 1
ATOM 931 N N . THR A 1 125 ? -15.015 1.877 17.338 1.00 94.81 125 THR A N 1
ATOM 932 C CA . THR A 1 125 ? -15.175 0.487 17.757 1.00 94.81 125 THR A CA 1
ATOM 933 C C . THR A 1 125 ? -14.832 -0.478 16.619 1.00 94.81 125 THR A C 1
ATOM 935 O O . THR A 1 125 ? -14.988 -0.171 15.439 1.00 94.81 125 THR A O 1
ATOM 938 N N . SER A 1 126 ? -14.389 -1.687 16.963 1.00 94.38 126 SER A N 1
ATOM 939 C CA . SER A 1 126 ? -14.188 -2.763 15.984 1.00 94.38 126 SER A CA 1
ATOM 940 C C . SER A 1 126 ? -15.474 -3.117 15.241 1.00 94.38 126 SER A C 1
ATOM 942 O O . SER A 1 126 ? -15.416 -3.378 14.045 1.00 94.38 126 SER A O 1
ATOM 944 N N . GLY A 1 127 ? -16.629 -3.040 15.910 1.00 94.62 127 GLY A N 1
ATOM 945 C CA . GLY A 1 127 ? -17.937 -3.226 15.280 1.00 94.62 127 GLY A CA 1
ATOM 946 C C . GLY A 1 127 ? -18.226 -2.203 14.177 1.00 94.62 127 GLY A C 1
ATOM 947 O O . GLY A 1 127 ? -18.660 -2.591 13.096 1.00 94.62 127 GLY A O 1
ATOM 948 N N . GLU A 1 128 ? -17.931 -0.917 14.401 1.00 96.12 128 GLU A N 1
ATOM 949 C CA . GLU A 1 128 ? -18.069 0.124 13.368 1.00 96.12 128 GLU A CA 1
ATOM 950 C C . GLU A 1 128 ? -17.129 -0.120 12.184 1.00 96.12 128 GLU A C 1
ATOM 952 O O . GLU A 1 128 ? -17.556 -0.074 11.033 1.00 96.12 128 GLU A O 1
ATOM 957 N N . VAL A 1 129 ? -15.860 -0.439 12.458 1.00 96.12 129 VAL A N 1
ATOM 958 C CA . VAL A 1 129 ? -14.876 -0.743 11.407 1.00 96.12 129 VAL A CA 1
ATOM 959 C C . VAL A 1 129 ? -15.306 -1.962 10.584 1.00 96.12 129 VAL A C 1
ATOM 961 O O . VAL A 1 129 ? -15.192 -1.953 9.358 1.00 96.12 129 VAL A O 1
ATOM 964 N N . HIS A 1 130 ? -15.832 -2.999 11.240 1.00 95.56 130 HIS A N 1
ATOM 965 C CA . HIS A 1 130 ? -16.345 -4.191 10.571 1.00 95.56 130 HIS A CA 1
ATOM 966 C C . HIS A 1 130 ? -17.584 -3.888 9.717 1.00 95.56 130 HIS A C 1
ATOM 968 O O . HIS A 1 130 ? -17.699 -4.407 8.608 1.00 95.56 130 HIS A O 1
ATOM 974 N N . ALA A 1 131 ? -18.479 -3.013 10.185 1.00 96.19 131 ALA A N 1
ATOM 975 C CA . ALA A 1 131 ? -19.636 -2.575 9.408 1.00 96.19 131 ALA A CA 1
ATOM 976 C C . ALA A 1 131 ? -19.211 -1.839 8.126 1.00 96.19 131 ALA A C 1
ATOM 978 O O . ALA A 1 131 ? -19.677 -2.185 7.043 1.00 96.19 131 ALA A O 1
ATOM 979 N N . TRP A 1 132 ? -18.256 -0.904 8.216 1.00 96.69 132 TRP A N 1
ATOM 980 C CA . TRP A 1 132 ? -17.731 -0.202 7.036 1.00 96.69 132 TRP A CA 1
ATOM 981 C C . TRP A 1 132 ? -17.072 -1.146 6.034 1.00 96.69 132 TRP A C 1
ATOM 983 O O . TRP A 1 132 ? -17.214 -0.963 4.828 1.00 96.69 132 TRP A O 1
ATOM 993 N N . LEU A 1 133 ? -16.359 -2.162 6.524 1.00 95.12 133 LEU A N 1
ATOM 994 C CA . LEU A 1 133 ? -15.791 -3.206 5.677 1.00 95.12 133 LEU A CA 1
ATOM 995 C C . LEU A 1 133 ? -16.890 -3.998 4.949 1.00 95.12 133 LEU A C 1
ATOM 997 O O . LEU A 1 133 ? -16.735 -4.278 3.761 1.00 95.12 133 LEU A O 1
ATOM 1001 N N . GLY A 1 134 ? -17.993 -4.318 5.633 1.00 93.50 134 GLY A N 1
ATOM 1002 C CA . GLY A 1 134 ? -19.151 -5.004 5.051 1.00 93.50 134 GLY A CA 1
ATOM 1003 C C . GLY A 1 134 ? -19.844 -4.213 3.936 1.00 93.50 134 GLY A C 1
ATOM 1004 O O . GLY A 1 134 ? -20.380 -4.810 3.006 1.00 93.50 134 GLY A O 1
ATOM 1005 N N . GLU A 1 135 ? -19.783 -2.880 3.986 1.00 93.44 135 GLU A N 1
ATOM 1006 C CA . GLU A 1 135 ? -20.246 -1.988 2.910 1.00 93.44 135 GLU A CA 1
ATOM 1007 C C . GLU A 1 135 ? -19.241 -1.874 1.746 1.00 93.44 135 GLU A C 1
ATOM 1009 O O . GLU A 1 135 ? -19.603 -1.474 0.638 1.00 93.44 135 GLU A O 1
ATOM 1014 N N . GLY A 1 136 ? -17.981 -2.252 1.976 1.00 91.56 136 GLY A N 1
ATOM 1015 C CA . GLY A 1 136 ? -16.928 -2.349 0.970 1.00 91.56 136 GLY A CA 1
ATOM 1016 C C . GLY A 1 136 ? -15.672 -1.539 1.303 1.00 91.56 136 GLY A C 1
ATOM 1017 O O . GLY A 1 136 ? -15.693 -0.545 2.028 1.00 91.56 136 GLY A O 1
ATOM 1018 N N . LYS A 1 137 ? -14.537 -1.928 0.707 1.00 89.81 137 LYS A N 1
ATOM 1019 C CA . LYS A 1 137 ? -13.224 -1.312 0.987 1.00 89.81 137 LYS A CA 1
ATOM 1020 C C . LYS A 1 137 ? -13.152 0.185 0.664 1.00 89.81 137 LYS A C 1
ATOM 1022 O O . LYS A 1 137 ? -12.471 0.923 1.372 1.00 89.81 137 LYS A O 1
ATOM 1027 N N . ALA A 1 138 ? -13.877 0.647 -0.355 1.00 87.81 138 ALA A N 1
ATOM 1028 C CA . ALA A 1 138 ? -13.968 2.071 -0.679 1.00 87.81 138 ALA A CA 1
ATOM 1029 C C . ALA A 1 138 ? -14.687 2.870 0.426 1.00 87.81 138 ALA A C 1
ATOM 1031 O O . ALA A 1 138 ? -14.263 3.973 0.776 1.00 87.81 138 ALA A O 1
ATOM 1032 N N . VAL A 1 139 ? -15.739 2.293 1.019 1.00 93.00 139 VAL A N 1
ATOM 1033 C CA . VAL A 1 139 ? -16.470 2.889 2.147 1.00 93.00 139 VAL A CA 1
ATOM 1034 C C . VAL A 1 139 ? -15.598 2.902 3.400 1.00 93.00 139 VAL A C 1
ATOM 1036 O O . VAL A 1 139 ? -15.524 3.926 4.082 1.00 93.00 139 VAL A O 1
ATOM 1039 N N . LEU A 1 140 ? -14.872 1.812 3.667 1.00 94.50 140 LEU A N 1
ATOM 1040 C CA . LEU A 1 140 ? -13.875 1.758 4.736 1.00 94.50 140 LEU A CA 1
ATOM 1041 C C . LEU A 1 140 ? -12.836 2.879 4.593 1.00 94.50 140 LEU A C 1
ATOM 1043 O O . LEU A 1 140 ? -12.668 3.663 5.525 1.00 94.50 140 LEU A O 1
ATOM 1047 N N . LEU A 1 141 ? -12.187 3.005 3.429 1.00 92.44 141 LEU A N 1
ATOM 1048 C CA . LEU A 1 141 ? -11.193 4.055 3.178 1.00 92.44 141 LEU A CA 1
ATOM 1049 C C . LEU A 1 141 ? -11.772 5.452 3.427 1.00 92.44 141 LEU A C 1
ATOM 1051 O O . LEU A 1 141 ? -11.161 6.248 4.142 1.00 92.44 141 LEU A O 1
ATOM 1055 N N . LYS A 1 142 ? -12.957 5.734 2.873 1.00 92.88 142 LYS A N 1
ATOM 1056 C CA . LYS A 1 142 ? -13.630 7.026 3.035 1.00 92.88 142 LYS A CA 1
ATOM 1057 C C . LYS A 1 142 ? -13.856 7.355 4.512 1.00 92.88 142 LYS A C 1
ATOM 1059 O O . LYS A 1 142 ? -13.446 8.419 4.966 1.00 92.88 142 LYS A O 1
ATOM 1064 N N . ASN A 1 143 ? -14.443 6.432 5.276 1.00 95.19 143 ASN A N 1
ATOM 1065 C CA . ASN A 1 143 ? -14.724 6.651 6.696 1.00 95.19 143 ASN A CA 1
ATOM 1066 C C . ASN A 1 143 ? -13.443 6.842 7.522 1.00 95.19 143 ASN A C 1
ATOM 1068 O O . ASN A 1 143 ? -13.398 7.710 8.395 1.00 95.19 143 ASN A O 1
ATOM 1072 N N . VAL A 1 144 ? -12.379 6.085 7.228 1.00 93.75 144 VAL A N 1
ATOM 1073 C CA . VAL A 1 144 ? -11.073 6.267 7.881 1.00 93.75 144 VAL A CA 1
ATOM 1074 C C . VAL A 1 144 ? -10.511 7.659 7.587 1.00 93.75 144 VAL A C 1
ATOM 1076 O O . VAL A 1 144 ? -10.111 8.365 8.514 1.00 93.75 144 VAL A O 1
ATOM 1079 N N . GLN A 1 145 ? -10.517 8.089 6.323 1.00 91.94 145 GLN A N 1
ATOM 1080 C CA . GLN A 1 145 ? -10.041 9.419 5.936 1.00 91.94 145 GLN A CA 1
ATOM 1081 C C . GLN A 1 145 ? -10.859 10.536 6.585 1.00 91.94 145 GLN A C 1
ATOM 1083 O O . GLN A 1 145 ? -10.274 11.491 7.093 1.00 91.94 145 GLN A O 1
ATOM 1088 N N . ASP A 1 146 ? -12.184 10.413 6.608 1.00 94.38 146 ASP A N 1
ATOM 1089 C CA . ASP A 1 146 ? -13.071 11.416 7.195 1.00 94.38 146 ASP A CA 1
ATOM 1090 C C . ASP A 1 146 ? -12.845 11.542 8.709 1.00 94.38 146 ASP A C 1
ATOM 1092 O O . ASP A 1 146 ? -12.740 12.657 9.224 1.00 94.38 146 ASP A O 1
ATOM 1096 N N . LYS A 1 147 ? -12.664 10.422 9.425 1.00 94.31 147 LYS A N 1
ATOM 1097 C CA . LYS A 1 147 ? -12.343 10.437 10.863 1.00 94.31 147 LYS A CA 1
ATOM 1098 C C . LYS A 1 147 ? -10.980 11.067 11.148 1.00 94.31 147 LYS A C 1
ATOM 1100 O O . LYS A 1 147 ? -10.876 11.909 12.038 1.00 94.31 147 LYS A O 1
ATOM 1105 N N . LEU A 1 148 ? -9.945 10.695 10.393 1.00 91.75 148 LEU A N 1
ATOM 1106 C CA . LEU A 1 148 ? -8.605 11.272 10.554 1.00 91.75 148 LEU A CA 1
ATOM 1107 C C . LEU A 1 148 ? -8.596 12.774 10.228 1.00 91.75 148 LEU A C 1
ATOM 1109 O O . LEU A 1 148 ? -7.999 13.552 10.971 1.00 91.75 148 LEU A O 1
ATOM 1113 N N . ARG A 1 149 ? -9.295 13.196 9.164 1.00 92.50 149 ARG A N 1
ATOM 1114 C CA . ARG A 1 149 ? -9.438 14.611 8.789 1.00 92.50 149 ARG A CA 1
ATOM 1115 C C . ARG A 1 149 ? -10.139 15.407 9.889 1.00 92.50 149 ARG A C 1
ATOM 1117 O O . ARG A 1 149 ? -9.620 16.438 10.302 1.00 92.50 149 ARG A O 1
ATOM 1124 N N . ALA A 1 150 ? -11.248 14.894 10.419 1.00 92.50 150 ALA A N 1
ATOM 1125 C CA . ALA A 1 150 ? -11.976 15.546 11.504 1.00 92.50 150 ALA A CA 1
ATOM 1126 C C . ALA A 1 150 ? -11.112 15.714 12.769 1.00 92.50 150 ALA A C 1
ATOM 1128 O O . ALA A 1 150 ? -11.140 16.772 13.395 1.00 92.50 150 ALA A O 1
ATOM 1129 N N . ALA A 1 151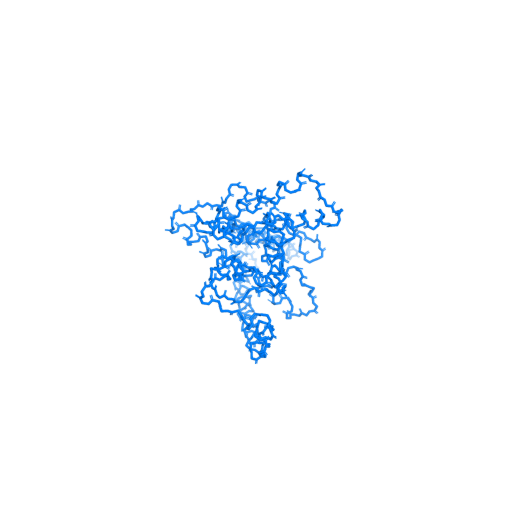 ? -10.298 14.714 13.130 1.00 89.94 151 ALA A N 1
ATOM 1130 C CA . ALA A 1 151 ? -9.366 14.850 14.254 1.00 89.94 151 ALA A CA 1
ATOM 1131 C C . ALA A 1 151 ? -8.256 15.879 13.992 1.00 89.94 151 ALA A C 1
ATOM 1133 O O . ALA A 1 151 ? -7.880 16.616 14.904 1.00 89.94 151 ALA A O 1
ATOM 1134 N N . LEU A 1 152 ? -7.763 15.976 12.753 1.00 90.75 152 LEU A N 1
ATOM 1135 C CA . LEU A 1 152 ? -6.793 17.002 12.370 1.00 90.75 152 LEU A CA 1
ATOM 1136 C C . LEU A 1 152 ? -7.370 18.420 12.476 1.00 90.75 152 LEU A C 1
ATOM 1138 O O . LEU A 1 152 ? -6.682 19.320 12.954 1.00 90.75 152 LEU A O 1
ATOM 1142 N N . GLU A 1 153 ? -8.619 18.607 12.050 1.00 91.50 153 GLU A N 1
ATOM 1143 C CA . GLU A 1 153 ? -9.335 19.888 12.106 1.00 91.50 153 GLU A CA 1
ATOM 1144 C C . GLU A 1 153 ? -9.697 20.294 13.538 1.00 91.50 153 GLU A C 1
ATOM 1146 O O . GLU A 1 153 ? -9.613 21.471 13.882 1.00 91.50 153 GLU A O 1
ATOM 1151 N N . ALA A 1 154 ? -10.040 19.326 14.393 1.00 89.31 154 ALA A N 1
ATOM 1152 C CA . ALA A 1 154 ? -10.338 19.572 15.802 1.00 89.31 154 ALA A CA 1
ATOM 1153 C C . ALA A 1 154 ? -9.118 20.078 16.596 1.00 89.31 154 ALA A C 1
ATOM 1155 O O . ALA A 1 154 ? -9.289 20.733 17.623 1.00 89.31 154 ALA A O 1
ATOM 1156 N N . GLY A 1 155 ? -7.895 19.790 16.135 1.00 80.62 155 GLY A N 1
ATOM 1157 C CA . GLY A 1 155 ? -6.668 20.375 16.685 1.00 80.62 155 GLY A CA 1
ATOM 1158 C C . GLY A 1 155 ? -6.366 20.011 18.145 1.00 80.62 155 GLY A C 1
ATOM 1159 O O . GLY A 1 155 ? -5.721 20.794 18.840 1.00 80.62 155 GLY A O 1
ATOM 1160 N N . GLY A 1 156 ? -6.838 18.856 18.624 1.00 74.56 156 GLY A N 1
ATOM 1161 C CA . GLY A 1 156 ? -6.636 18.388 20.000 1.00 74.56 156 GLY A CA 1
ATOM 1162 C C . GLY A 1 156 ? -5.401 17.496 20.181 1.00 74.56 156 GLY A C 1
ATOM 1163 O O . GLY A 1 156 ? -4.957 16.842 19.244 1.00 74.56 156 GLY A O 1
ATOM 1164 N N . GLY A 1 157 ? -4.875 17.426 21.407 1.00 80.25 157 GLY A N 1
ATOM 1165 C CA . GLY A 1 157 ? -3.728 16.578 21.761 1.00 80.25 157 GLY A CA 1
ATOM 1166 C C . GLY A 1 157 ? -2.388 17.315 21.773 1.00 80.25 157 GLY A C 1
ATOM 1167 O O . GLY A 1 157 ? -2.310 18.533 21.606 1.00 80.25 157 GLY A O 1
ATOM 1168 N N . SER A 1 158 ? -1.313 16.574 22.026 1.00 84.62 158 SER A N 1
ATOM 1169 C CA . SER A 1 158 ? 0.045 17.116 22.005 1.00 84.62 158 SER A CA 1
ATOM 1170 C C . SER A 1 158 ? 0.512 17.416 20.567 1.00 84.62 158 SER A C 1
ATOM 1172 O O . SER A 1 158 ? 0.059 16.775 19.612 1.00 84.62 158 SER A O 1
ATOM 1174 N N . PRO A 1 159 ? 1.465 18.350 20.371 1.00 87.12 159 PRO A N 1
ATOM 1175 C CA . PRO A 1 159 ? 2.050 18.610 19.053 1.00 87.12 159 PRO A CA 1
ATOM 1176 C C . PRO A 1 159 ? 2.624 17.354 18.380 1.00 87.12 159 PRO A C 1
ATOM 1178 O O . PRO A 1 159 ? 2.549 17.210 17.161 1.00 87.12 159 PRO A O 1
ATOM 1181 N N . GLU A 1 160 ? 3.174 16.432 19.170 1.00 87.19 160 GLU A N 1
ATOM 1182 C CA . GLU A 1 160 ? 3.739 15.171 18.689 1.00 87.19 160 GLU A CA 1
ATOM 1183 C C . GLU A 1 160 ? 2.663 14.230 18.140 1.00 87.19 160 GLU A C 1
ATOM 1185 O O . GLU A 1 160 ? 2.823 13.685 17.047 1.00 87.19 160 GLU A O 1
ATOM 1190 N N . GLU A 1 161 ? 1.545 14.076 18.854 1.00 84.25 161 GLU A N 1
ATOM 1191 C CA . GLU A 1 161 ? 0.402 13.276 18.399 1.00 84.25 161 GLU A CA 1
ATOM 1192 C C . GLU A 1 161 ? -0.199 13.849 17.118 1.00 84.25 161 GLU A C 1
ATOM 1194 O O . GLU A 1 161 ? -0.466 13.107 16.172 1.00 84.25 161 GLU A O 1
ATOM 1199 N N . MET A 1 162 ? -0.330 15.173 17.044 1.00 87.62 162 MET A N 1
ATOM 1200 C CA . MET A 1 162 ? -0.833 15.846 15.849 1.00 87.62 162 MET A CA 1
ATOM 1201 C C . MET A 1 162 ? 0.103 15.694 14.651 1.00 87.62 162 MET A C 1
ATOM 1203 O O . MET A 1 162 ? -0.370 15.543 13.525 1.00 87.62 162 MET A O 1
ATOM 1207 N N . ASN A 1 163 ? 1.421 15.696 14.860 1.00 89.12 163 ASN A N 1
ATOM 1208 C CA . ASN A 1 163 ? 2.377 15.426 13.787 1.00 89.12 163 ASN A CA 1
ATOM 1209 C C . ASN A 1 163 ? 2.268 13.980 13.288 1.00 89.12 163 ASN A C 1
ATOM 1211 O O . ASN A 1 163 ? 2.161 13.771 12.082 1.00 89.12 163 ASN A O 1
ATOM 1215 N N . ARG A 1 164 ? 2.170 12.996 14.192 1.00 87.81 164 ARG A N 1
ATOM 1216 C CA . ARG A 1 164 ? 1.951 11.589 13.805 1.00 87.81 164 ARG A CA 1
ATOM 1217 C C . ARG A 1 164 ? 0.643 11.395 13.045 1.00 87.81 164 ARG A C 1
ATOM 1219 O O . ARG A 1 164 ? 0.616 10.680 12.046 1.00 87.81 164 ARG A O 1
ATOM 1226 N N . LEU A 1 165 ? -0.427 12.068 13.471 1.00 88.94 165 LEU A N 1
ATOM 1227 C CA . LEU A 1 165 ? -1.718 12.016 12.790 1.00 88.94 165 LEU A CA 1
ATOM 1228 C C . LEU A 1 165 ? -1.637 12.627 11.383 1.00 88.94 165 LEU A C 1
ATOM 1230 O O . LEU A 1 165 ? -2.177 12.059 10.434 1.00 88.94 165 LEU A O 1
ATOM 1234 N N . LYS A 1 166 ? -0.918 13.748 11.221 1.00 90.00 166 LYS A N 1
ATOM 1235 C CA . LYS A 1 166 ? -0.663 14.367 9.908 1.00 90.00 166 LYS A CA 1
ATOM 1236 C C . LYS A 1 166 ? 0.128 13.438 8.997 1.00 90.00 166 LYS A C 1
ATOM 1238 O O . LYS A 1 166 ? -0.228 13.297 7.829 1.00 90.00 166 LYS A O 1
ATOM 1243 N N . ASP A 1 167 ? 1.175 12.809 9.516 1.00 89.88 167 ASP A N 1
ATOM 1244 C CA . ASP A 1 167 ? 2.007 11.884 8.746 1.00 89.88 167 ASP A CA 1
ATOM 1245 C C . ASP A 1 167 ? 1.212 10.638 8.336 1.00 89.88 167 ASP A C 1
ATOM 1247 O O . ASP A 1 167 ? 1.229 10.261 7.164 1.00 89.88 167 ASP A O 1
ATOM 1251 N N . THR A 1 168 ? 0.406 10.093 9.248 1.00 90.50 168 THR A N 1
ATOM 1252 C CA . THR A 1 168 ? -0.525 8.988 8.976 1.00 90.50 168 THR A CA 1
ATOM 1253 C C . THR A 1 168 ? -1.540 9.370 7.894 1.00 90.50 168 THR A C 1
ATOM 1255 O O . THR A 1 168 ? -1.756 8.622 6.940 1.00 90.50 168 THR A O 1
ATOM 1258 N N . PHE A 1 169 ? -2.135 10.565 7.984 1.00 90.56 169 PHE A N 1
ATOM 1259 C CA . PHE A 1 169 ? -3.098 11.058 6.996 1.00 90.56 169 PHE A CA 1
ATOM 1260 C C . PHE A 1 169 ? -2.463 11.294 5.613 1.00 90.56 169 PHE A C 1
ATOM 1262 O O . PHE A 1 169 ? -3.061 11.001 4.572 1.00 90.56 169 PHE A O 1
ATOM 1269 N N . ARG A 1 170 ? -1.220 11.783 5.567 1.00 88.56 170 ARG A N 1
ATOM 1270 C CA . ARG A 1 170 ? -0.458 11.884 4.313 1.00 88.56 170 ARG A CA 1
ATOM 1271 C C . ARG A 1 170 ? -0.160 10.505 3.736 1.00 88.56 170 ARG A C 1
ATOM 1273 O O . ARG A 1 170 ? -0.309 10.314 2.530 1.00 88.56 170 ARG A O 1
ATOM 1280 N N . TRP A 1 171 ? 0.239 9.554 4.578 1.00 90.62 171 TRP A N 1
ATOM 1281 C CA . TRP A 1 171 ? 0.559 8.197 4.149 1.00 90.62 171 TRP A CA 1
ATOM 1282 C C . TRP A 1 171 ? -0.670 7.479 3.580 1.00 90.62 171 TRP A C 1
ATOM 1284 O O . TRP A 1 171 ? -0.584 6.963 2.465 1.00 90.62 171 TRP A O 1
ATOM 1294 N N . ILE A 1 172 ? -1.830 7.522 4.250 1.00 90.69 172 ILE A N 1
ATOM 1295 C CA . ILE A 1 172 ? -3.061 6.883 3.741 1.00 90.69 172 ILE A CA 1
ATOM 1296 C C . ILE A 1 172 ? -3.512 7.502 2.413 1.00 90.69 172 ILE A C 1
ATOM 1298 O O . ILE A 1 172 ? -3.932 6.789 1.509 1.00 90.69 172 ILE A O 1
ATOM 1302 N N . THR A 1 173 ? -3.352 8.819 2.248 1.00 86.88 173 THR A N 1
ATOM 1303 C CA . THR A 1 173 ? -3.691 9.516 0.996 1.00 86.88 173 THR A CA 1
ATOM 1304 C C . THR A 1 173 ? -2.781 9.090 -0.163 1.00 86.88 173 THR A C 1
ATOM 1306 O O . THR A 1 173 ? -3.236 8.991 -1.303 1.00 86.88 173 THR A O 1
ATOM 1309 N N . ARG A 1 174 ? -1.508 8.785 0.121 1.00 84.62 174 ARG A N 1
ATOM 1310 C CA . ARG A 1 174 ? -0.544 8.274 -0.869 1.00 84.62 174 ARG A CA 1
ATOM 1311 C C . ARG A 1 174 ? -0.703 6.781 -1.159 1.00 84.62 174 ARG A C 1
ATOM 1313 O O . ARG A 1 174 ? -0.345 6.347 -2.243 1.00 84.62 174 ARG A O 1
ATOM 1320 N N . ASN A 1 175 ? -1.247 6.008 -0.221 1.00 89.56 175 ASN A N 1
ATOM 1321 C CA . ASN A 1 175 ? -1.373 4.551 -0.321 1.00 89.56 175 ASN A CA 1
ATOM 1322 C C . ASN A 1 175 ? -2.830 4.088 -0.488 1.00 89.56 175 ASN A C 1
ATOM 1324 O O . ASN A 1 175 ? -3.177 2.964 -0.133 1.00 89.56 175 ASN A O 1
ATOM 1328 N N . ARG A 1 176 ? -3.692 4.936 -1.068 1.00 88.62 176 ARG A N 1
ATOM 1329 C CA . ARG A 1 176 ? -5.114 4.625 -1.325 1.00 88.62 176 ARG A CA 1
ATOM 1330 C C . ARG A 1 176 ? -5.316 3.350 -2.130 1.00 88.62 176 ARG A C 1
ATOM 1332 O O . ARG A 1 176 ? -6.321 2.664 -1.937 1.00 88.62 176 ARG A O 1
ATOM 1339 N N . TYR A 1 177 ? -4.328 3.009 -2.961 1.00 87.50 177 TYR A N 1
ATOM 1340 C CA . TYR A 1 177 ? -4.339 1.785 -3.740 1.00 87.50 177 TYR A CA 1
ATOM 1341 C C . TYR A 1 177 ? -4.610 0.554 -2.885 1.00 87.50 177 TYR A C 1
ATOM 1343 O O . TYR A 1 177 ? -5.299 -0.321 -3.379 1.00 87.50 177 TYR A O 1
ATOM 1351 N N . ILE A 1 178 ? -4.170 0.500 -1.619 1.00 91.62 178 ILE A N 1
ATOM 1352 C CA . ILE A 1 178 ? -4.393 -0.626 -0.695 1.00 91.62 178 ILE A CA 1
ATOM 1353 C C . ILE A 1 178 ? -5.882 -0.993 -0.593 1.00 91.62 178 ILE A C 1
ATOM 1355 O O . ILE A 1 178 ? -6.242 -2.171 -0.631 1.00 91.62 178 ILE A O 1
ATOM 1359 N N . TRP A 1 179 ? -6.767 -0.002 -0.537 1.00 89.88 179 TRP A N 1
ATOM 1360 C CA . TRP A 1 179 ? -8.209 -0.232 -0.418 1.00 89.88 179 TRP A CA 1
ATOM 1361 C C . TRP A 1 179 ? -8.923 -0.236 -1.764 1.00 89.88 179 TRP A C 1
ATOM 1363 O O . TRP A 1 179 ? -9.943 -0.908 -1.900 1.00 89.88 179 TRP A O 1
ATOM 1373 N N . ASP A 1 180 ? -8.382 0.468 -2.758 1.00 84.75 180 ASP A N 1
ATOM 1374 C CA . ASP A 1 180 ? -9.044 0.659 -4.041 1.00 84.75 180 ASP A CA 1
ATOM 1375 C C . ASP A 1 180 ? -8.056 0.505 -5.217 1.00 84.75 180 ASP A C 1
ATOM 1377 O O . ASP A 1 180 ? -7.161 1.332 -5.399 1.00 84.75 180 ASP A O 1
ATOM 1381 N N . PRO A 1 181 ? -8.191 -0.548 -6.046 1.00 78.81 181 PRO A N 1
ATOM 1382 C CA . PRO A 1 181 ? -7.291 -0.804 -7.169 1.00 78.81 181 PRO A CA 1
ATOM 1383 C C . PRO A 1 181 ? -7.401 0.222 -8.309 1.00 78.81 181 PRO A C 1
ATOM 1385 O O . PRO A 1 181 ? -6.602 0.169 -9.244 1.00 78.81 181 PRO A O 1
ATOM 1388 N N . THR A 1 182 ? -8.361 1.150 -8.276 1.00 79.62 182 THR A N 1
ATOM 1389 C CA . THR A 1 182 ? -8.456 2.232 -9.268 1.00 79.62 182 THR A CA 1
ATOM 1390 C C . THR A 1 182 ? -7.318 3.255 -9.143 1.00 79.62 182 THR A C 1
ATOM 1392 O O . THR A 1 182 ? -6.996 3.914 -10.133 1.00 79.62 182 THR A O 1
ATOM 1395 N N . TYR A 1 183 ? -6.628 3.314 -7.995 1.00 80.88 183 TYR A N 1
ATOM 1396 C CA . TYR A 1 183 ? -5.470 4.187 -7.743 1.00 80.88 183 TYR A CA 1
ATOM 1397 C C . TYR A 1 183 ? -4.141 3.571 -8.219 1.00 80.88 183 TYR A C 1
ATOM 1399 O O . TYR A 1 183 ? -3.219 3.305 -7.442 1.00 80.88 183 TYR A O 1
ATOM 1407 N N . ALA A 1 184 ? -4.048 3.293 -9.516 1.00 76.81 184 ALA A N 1
ATOM 1408 C CA . ALA A 1 184 ? -2.907 2.595 -10.109 1.00 76.81 184 ALA A CA 1
ATOM 1409 C C . ALA A 1 184 ? -1.594 3.401 -10.086 1.00 76.81 184 ALA A C 1
ATOM 1411 O O . ALA A 1 184 ? -0.515 2.808 -9.986 1.00 76.81 184 ALA A O 1
ATOM 1412 N N . ASN A 1 185 ? -1.660 4.735 -10.162 1.00 76.00 185 ASN A N 1
ATOM 1413 C CA . ASN A 1 185 ? -0.461 5.577 -10.110 1.00 76.00 185 ASN A CA 1
ATOM 1414 C C . ASN A 1 185 ? 0.146 5.532 -8.706 1.00 76.00 185 ASN A C 1
ATOM 1416 O O . ASN A 1 185 ? 1.354 5.350 -8.554 1.00 76.00 185 ASN A O 1
ATOM 1420 N N . SER A 1 186 ? -0.712 5.600 -7.686 1.00 80.12 186 SER A N 1
ATOM 1421 C CA . SER A 1 186 ? -0.322 5.432 -6.285 1.00 80.12 186 SER A CA 1
ATOM 1422 C C . SER A 1 186 ? 0.315 4.058 -6.010 1.00 80.12 186 SER A C 1
ATOM 1424 O O . SER A 1 186 ? 1.342 3.992 -5.335 1.00 80.12 186 SER A O 1
ATOM 1426 N N . GLU A 1 187 ? -0.230 2.967 -6.569 1.00 84.44 187 GLU A N 1
ATOM 1427 C CA . GLU A 1 187 ? 0.360 1.616 -6.447 1.00 84.44 187 GLU A CA 1
ATOM 1428 C C . GLU A 1 187 ? 1.749 1.551 -7.098 1.00 84.44 187 GLU A C 1
ATOM 1430 O O . GLU A 1 187 ? 2.714 1.101 -6.482 1.00 84.44 187 GLU A O 1
ATOM 1435 N N . THR A 1 188 ? 1.878 2.078 -8.319 1.00 77.31 188 THR A N 1
ATOM 1436 C CA . THR A 1 188 ? 3.158 2.120 -9.047 1.00 77.31 188 THR A CA 1
ATOM 1437 C C . THR A 1 188 ? 4.217 2.891 -8.263 1.00 77.31 188 THR A C 1
ATOM 1439 O O . THR A 1 188 ? 5.357 2.445 -8.128 1.00 77.31 188 THR A O 1
ATOM 1442 N N . ARG A 1 189 ? 3.838 4.044 -7.707 1.00 78.50 189 ARG A N 1
ATOM 1443 C CA . ARG A 1 189 ? 4.722 4.852 -6.873 1.00 78.50 189 ARG A CA 1
ATOM 1444 C C . ARG A 1 189 ? 5.208 4.087 -5.654 1.00 78.50 189 ARG A C 1
ATOM 1446 O O . ARG A 1 189 ? 6.391 4.167 -5.356 1.00 78.50 189 ARG A O 1
ATOM 1453 N N . ALA A 1 190 ? 4.332 3.362 -4.963 1.00 83.69 190 ALA A N 1
ATOM 1454 C CA . ALA A 1 190 ? 4.717 2.618 -3.767 1.00 83.69 190 ALA A CA 1
ATOM 1455 C C . ALA A 1 190 ? 5.823 1.595 -4.063 1.00 83.69 190 ALA A C 1
ATOM 1457 O O . ALA A 1 190 ? 6.792 1.509 -3.313 1.00 83.69 190 ALA A O 1
ATOM 1458 N N . TYR A 1 191 ? 5.740 0.895 -5.199 1.00 82.06 191 TYR A N 1
ATOM 1459 C CA . TYR A 1 191 ? 6.810 0.004 -5.657 1.00 82.06 191 TYR A CA 1
ATOM 1460 C C . TYR A 1 191 ? 8.123 0.741 -5.939 1.00 82.06 191 TYR A C 1
ATOM 1462 O O . TYR A 1 191 ? 9.190 0.259 -5.557 1.00 82.06 191 TYR A O 1
ATOM 1470 N N . MET A 1 192 ? 8.064 1.927 -6.547 1.00 75.69 192 MET A N 1
ATOM 1471 C CA . MET A 1 192 ? 9.263 2.723 -6.824 1.00 75.69 192 MET A CA 1
ATOM 1472 C C . MET A 1 192 ? 9.882 3.343 -5.566 1.00 75.69 192 MET A C 1
ATOM 1474 O O . MET A 1 192 ? 11.099 3.301 -5.408 1.00 75.69 192 MET A O 1
ATOM 1478 N N . ASP A 1 193 ? 9.065 3.882 -4.657 1.00 78.50 193 ASP A N 1
ATOM 1479 C CA . ASP A 1 193 ? 9.509 4.425 -3.369 1.00 78.50 193 ASP A CA 1
ATOM 1480 C C . ASP A 1 193 ? 10.169 3.298 -2.544 1.00 78.50 193 ASP A C 1
ATOM 1482 O O . ASP A 1 193 ? 11.260 3.477 -2.001 1.00 78.50 193 ASP A O 1
ATOM 1486 N N . ALA A 1 194 ? 9.570 2.101 -2.520 1.00 81.56 194 ALA A N 1
ATOM 1487 C CA . ALA A 1 194 ? 10.125 0.926 -1.847 1.00 81.56 194 ALA A CA 1
ATOM 1488 C C . ALA A 1 194 ? 11.454 0.454 -2.453 1.00 81.56 194 ALA A C 1
ATOM 1490 O O . ALA A 1 194 ? 12.373 0.069 -1.726 1.00 81.56 194 ALA A O 1
ATOM 1491 N N . ALA A 1 195 ? 11.563 0.498 -3.780 1.00 75.00 195 ALA A N 1
ATOM 1492 C CA . ALA A 1 195 ? 12.788 0.189 -4.497 1.00 75.00 195 ALA A CA 1
ATOM 1493 C C . ALA A 1 195 ? 13.885 1.223 -4.179 1.00 75.00 195 ALA A C 1
ATOM 1495 O O . ALA A 1 195 ? 15.002 0.855 -3.825 1.00 75.00 195 ALA A O 1
ATOM 1496 N N . GLY A 1 196 ? 13.560 2.517 -4.236 1.00 69.50 196 GLY A N 1
ATOM 1497 C CA . GLY A 1 196 ? 14.492 3.617 -3.973 1.00 69.50 196 GLY A CA 1
ATOM 1498 C C . GLY A 1 196 ? 14.914 3.780 -2.510 1.00 69.50 196 GLY A C 1
ATOM 1499 O O . GLY A 1 196 ? 15.939 4.402 -2.243 1.00 69.50 196 GLY A O 1
ATOM 1500 N N . ALA A 1 197 ? 14.165 3.221 -1.555 1.00 71.81 197 ALA A N 1
ATOM 1501 C CA . ALA A 1 197 ? 14.467 3.338 -0.127 1.00 71.81 197 ALA A CA 1
ATOM 1502 C C . ALA A 1 197 ? 15.715 2.551 0.315 1.00 71.81 197 ALA A C 1
ATOM 1504 O O . ALA A 1 197 ? 16.249 2.807 1.398 1.00 71.81 197 ALA A O 1
ATOM 1505 N N . LYS A 1 198 ? 16.184 1.585 -0.485 1.00 69.00 198 LYS A N 1
ATOM 1506 C CA . LYS A 1 198 ? 17.354 0.766 -0.149 1.00 69.00 198 LYS A CA 1
ATOM 1507 C C . LYS A 1 198 ? 18.631 1.388 -0.728 1.00 69.00 198 LYS A C 1
ATOM 1509 O O . LYS A 1 198 ? 18.690 1.627 -1.933 1.00 69.00 198 LYS A O 1
ATOM 1514 N N . PRO A 1 199 ? 19.676 1.628 0.086 1.00 70.94 199 PRO A N 1
ATOM 1515 C CA . PRO A 1 199 ? 20.966 2.045 -0.444 1.00 70.94 199 PRO A CA 1
ATOM 1516 C C . PRO A 1 199 ? 21.572 0.924 -1.296 1.00 70.94 199 PRO A C 1
ATOM 1518 O O . PRO A 1 199 ? 21.636 -0.228 -0.867 1.00 70.94 199 PRO A O 1
ATOM 1521 N N . ILE A 1 200 ? 22.038 1.275 -2.494 1.00 69.06 200 ILE A N 1
ATOM 1522 C CA . ILE A 1 200 ? 22.668 0.339 -3.427 1.00 69.06 200 ILE A CA 1
ATOM 1523 C C . ILE A 1 200 ? 24.148 0.232 -3.063 1.00 69.06 200 ILE A C 1
ATOM 1525 O O . ILE A 1 200 ? 24.948 1.087 -3.444 1.00 69.06 200 ILE A O 1
ATOM 1529 N N . ASN A 1 201 ? 24.513 -0.802 -2.308 1.00 68.69 201 ASN A N 1
ATOM 1530 C CA . ASN A 1 201 ? 25.906 -1.036 -1.915 1.00 68.69 201 ASN A CA 1
ATOM 1531 C C . ASN A 1 201 ? 26.542 -2.180 -2.710 1.00 68.69 201 ASN A C 1
ATOM 1533 O O . ASN A 1 201 ? 27.763 -2.246 -2.847 1.00 68.69 201 ASN A O 1
ATOM 1537 N N . THR A 1 202 ? 25.722 -3.081 -3.245 1.00 63.72 202 THR A N 1
ATOM 1538 C CA . THR A 1 202 ? 26.155 -4.265 -3.981 1.00 63.72 202 THR A CA 1
ATOM 1539 C C . THR A 1 202 ? 25.373 -4.431 -5.282 1.00 63.72 202 THR A C 1
ATOM 1541 O O . THR A 1 202 ? 24.294 -3.865 -5.465 1.00 63.72 202 THR A O 1
ATOM 1544 N N . LYS A 1 203 ? 25.898 -5.267 -6.190 1.00 58.69 203 LYS A N 1
ATOM 1545 C CA . LYS A 1 203 ? 25.152 -5.703 -7.379 1.00 58.69 203 LYS A CA 1
ATOM 1546 C C . LYS A 1 203 ? 23.815 -6.330 -6.970 1.00 58.69 203 LYS A C 1
ATOM 1548 O O . LYS A 1 203 ? 22.807 -5.990 -7.566 1.00 58.69 203 LYS A O 1
ATOM 1553 N N . ALA A 1 204 ? 23.800 -7.180 -5.940 1.00 67.50 204 ALA A N 1
ATOM 1554 C CA . ALA A 1 204 ? 22.590 -7.841 -5.451 1.00 67.50 204 ALA A CA 1
ATOM 1555 C C . ALA A 1 204 ? 21.511 -6.844 -4.989 1.00 67.50 204 ALA A C 1
ATOM 1557 O O . ALA A 1 204 ? 20.343 -7.039 -5.315 1.00 67.50 204 ALA A O 1
ATOM 1558 N N . ASP A 1 205 ? 21.898 -5.750 -4.322 1.00 63.62 205 ASP A N 1
ATOM 1559 C CA . ASP A 1 205 ? 20.960 -4.690 -3.919 1.00 63.62 205 ASP A CA 1
ATOM 1560 C C . ASP A 1 205 ? 20.317 -4.019 -5.141 1.00 63.62 205 ASP A C 1
ATOM 1562 O O . ASP A 1 205 ? 19.107 -3.799 -5.167 1.00 63.62 205 ASP A O 1
ATOM 1566 N N . LEU A 1 206 ? 21.116 -3.751 -6.184 1.00 63.59 206 LEU A N 1
ATOM 1567 C CA . LEU A 1 206 ? 20.614 -3.225 -7.454 1.00 63.59 206 LEU A CA 1
ATOM 1568 C C . LEU A 1 206 ? 19.644 -4.213 -8.121 1.00 63.59 206 LEU A C 1
ATOM 1570 O O . LEU A 1 206 ? 18.613 -3.789 -8.637 1.00 63.59 206 LEU A O 1
ATOM 1574 N N . LEU A 1 207 ? 19.944 -5.517 -8.103 1.00 64.12 207 LEU A N 1
ATOM 1575 C CA . LEU A 1 207 ? 19.067 -6.537 -8.697 1.00 64.12 207 LEU A CA 1
ATOM 1576 C C . LEU A 1 207 ? 17.737 -6.629 -7.947 1.00 64.12 207 LEU A C 1
ATOM 1578 O O . LEU A 1 207 ? 16.680 -6.677 -8.571 1.00 64.12 207 LEU A O 1
ATOM 1582 N N . GLU A 1 208 ? 17.783 -6.619 -6.614 1.00 69.69 208 GLU A N 1
ATOM 1583 C CA . GLU A 1 208 ? 16.593 -6.633 -5.761 1.00 69.69 208 GLU A CA 1
ATOM 1584 C C . GLU A 1 208 ? 15.731 -5.387 -6.006 1.00 69.69 208 GLU A C 1
ATOM 1586 O O . GLU A 1 208 ? 14.506 -5.482 -6.077 1.00 69.69 208 GLU A O 1
ATOM 1591 N N . GLN A 1 209 ? 16.366 -4.230 -6.207 1.00 69.81 209 GLN A N 1
ATOM 1592 C CA . GLN A 1 209 ? 15.682 -2.995 -6.567 1.00 69.81 209 GLN A CA 1
ATOM 1593 C C . GLN A 1 209 ? 15.007 -3.089 -7.941 1.00 69.81 209 GLN A C 1
ATOM 1595 O O . GLN A 1 209 ? 13.824 -2.772 -8.063 1.00 69.81 209 GLN A O 1
ATOM 1600 N N . VAL A 1 210 ? 15.736 -3.538 -8.970 1.00 67.25 210 VAL A N 1
ATOM 1601 C CA . VAL A 1 210 ? 15.203 -3.707 -10.333 1.00 67.25 210 VAL A CA 1
ATOM 1602 C C . VAL A 1 210 ? 14.032 -4.679 -10.341 1.00 67.25 210 VAL A C 1
ATOM 1604 O O . VAL A 1 210 ? 12.997 -4.353 -10.919 1.00 67.25 210 VAL A O 1
ATOM 1607 N N . LYS A 1 211 ? 14.156 -5.811 -9.641 1.00 72.25 211 LYS A N 1
ATOM 1608 C CA . LYS A 1 211 ? 13.080 -6.795 -9.517 1.00 72.25 211 LYS A CA 1
ATOM 1609 C C . LYS A 1 211 ? 11.842 -6.204 -8.848 1.00 72.25 211 LYS A C 1
ATOM 1611 O O . LYS A 1 211 ? 10.740 -6.346 -9.362 1.00 72.25 211 LYS A O 1
ATOM 1616 N N . LEU A 1 212 ? 12.006 -5.505 -7.723 1.00 76.38 212 LEU A N 1
ATOM 1617 C CA . LEU A 1 212 ? 10.868 -4.910 -7.019 1.00 76.38 212 LEU A CA 1
ATOM 1618 C C . LEU A 1 212 ? 10.126 -3.889 -7.896 1.00 76.38 212 LEU A C 1
ATOM 1620 O O . LEU A 1 212 ? 8.896 -3.839 -7.874 1.00 76.38 212 LEU A O 1
ATOM 1624 N N . MET A 1 213 ? 10.864 -3.114 -8.698 1.00 73.19 213 MET A N 1
ATOM 1625 C CA . MET A 1 213 ? 10.271 -2.199 -9.676 1.00 73.19 213 MET A CA 1
ATOM 1626 C C . MET A 1 213 ? 9.548 -2.957 -10.795 1.00 73.19 213 MET A C 1
ATOM 1628 O O . MET A 1 213 ? 8.403 -2.626 -11.099 1.00 73.19 213 MET A O 1
ATOM 1632 N N . SER A 1 214 ? 10.180 -3.969 -11.404 1.00 68.12 214 SER A N 1
ATOM 1633 C CA . SER A 1 214 ? 9.584 -4.725 -12.513 1.00 68.12 214 SER A CA 1
ATOM 1634 C C . SER A 1 214 ? 8.341 -5.497 -12.082 1.00 68.12 214 SER A C 1
ATOM 1636 O O . SER A 1 214 ? 7.304 -5.384 -12.731 1.00 68.12 214 SER A O 1
ATOM 1638 N N . ASP A 1 215 ? 8.410 -6.218 -10.963 1.00 74.25 215 ASP A N 1
ATOM 1639 C CA . ASP A 1 215 ? 7.299 -7.010 -10.426 1.00 74.25 215 ASP A CA 1
ATOM 1640 C C . ASP A 1 215 ? 6.114 -6.103 -10.079 1.00 74.25 215 ASP A C 1
ATOM 1642 O O . ASP A 1 215 ? 4.963 -6.415 -10.393 1.00 74.25 215 ASP A O 1
ATOM 1646 N N . GLY A 1 216 ? 6.401 -4.938 -9.489 1.00 74.88 216 GLY A N 1
ATOM 1647 C CA . GLY A 1 216 ? 5.405 -3.911 -9.213 1.00 74.88 216 GLY A CA 1
ATOM 1648 C C . GLY A 1 216 ? 4.700 -3.417 -10.474 1.00 74.88 216 GLY A C 1
ATOM 1649 O O . GLY A 1 216 ? 3.470 -3.364 -10.522 1.00 74.88 216 GLY A O 1
ATOM 1650 N N . LEU A 1 217 ? 5.465 -3.107 -11.523 1.00 70.38 217 LEU A N 1
ATOM 1651 C CA . LEU A 1 217 ? 4.925 -2.640 -12.801 1.00 70.38 217 LEU A CA 1
ATOM 1652 C C . LEU A 1 217 ? 4.064 -3.701 -13.493 1.00 70.38 217 LEU A C 1
ATOM 1654 O O . LEU A 1 217 ? 2.967 -3.383 -13.961 1.00 70.38 217 LEU A O 1
ATOM 1658 N N . PHE A 1 218 ? 4.521 -4.955 -13.531 1.00 71.12 218 PHE A N 1
ATOM 1659 C CA . PHE A 1 218 ? 3.741 -6.055 -14.099 1.00 71.12 218 PHE A CA 1
ATOM 1660 C C . PHE A 1 218 ? 2.437 -6.265 -13.333 1.00 71.12 218 PHE A C 1
ATOM 1662 O O . PHE A 1 218 ? 1.377 -6.352 -13.951 1.00 71.12 218 PHE A O 1
ATOM 1669 N N . LYS A 1 219 ? 2.481 -6.229 -11.997 1.00 76.44 219 LYS A N 1
ATOM 1670 C CA . LYS A 1 219 ? 1.282 -6.344 -11.162 1.00 76.44 219 LYS A CA 1
ATOM 1671 C C . LYS A 1 219 ? 0.272 -5.231 -11.446 1.00 76.44 219 LYS A C 1
ATOM 1673 O O . LYS A 1 219 ? -0.914 -5.513 -11.614 1.00 76.44 219 LYS A O 1
ATOM 1678 N N . VAL A 1 220 ? 0.719 -3.978 -11.558 1.00 74.19 220 VAL A N 1
ATOM 1679 C CA . VAL A 1 220 ? -0.168 -2.849 -11.896 1.00 74.19 220 VAL A CA 1
ATOM 1680 C C . VAL A 1 220 ? -0.763 -3.013 -13.301 1.00 74.19 220 VAL A C 1
ATOM 1682 O O . VAL A 1 220 ? -1.953 -2.747 -13.508 1.00 74.19 220 VAL A O 1
ATOM 1685 N N . ALA A 1 221 ? 0.033 -3.482 -14.267 1.00 69.56 221 ALA A N 1
ATOM 1686 C CA . ALA A 1 221 ? -0.417 -3.736 -15.634 1.00 69.56 221 ALA A CA 1
ATOM 1687 C C . ALA A 1 221 ? -1.450 -4.873 -15.711 1.00 69.56 221 ALA A C 1
ATOM 1689 O O . ALA A 1 221 ? -2.464 -4.740 -16.400 1.00 69.56 221 ALA A O 1
ATOM 1690 N N . ASP A 1 222 ? -1.251 -5.960 -14.972 1.00 72.88 222 ASP A N 1
ATOM 1691 C CA . ASP A 1 222 ? -2.204 -7.069 -14.916 1.00 72.88 222 ASP A CA 1
ATOM 1692 C C . ASP A 1 222 ? -3.492 -6.668 -14.190 1.00 72.88 222 ASP A C 1
ATOM 1694 O O . ASP A 1 222 ? -4.591 -6.935 -14.684 1.00 72.88 222 ASP A O 1
ATOM 1698 N N . ASN A 1 223 ? -3.387 -5.901 -13.099 1.00 72.19 223 ASN A N 1
ATOM 1699 C CA . ASN A 1 223 ? -4.542 -5.298 -12.427 1.00 72.19 223 ASN A CA 1
ATOM 1700 C C . ASN A 1 223 ? -5.323 -4.363 -13.359 1.00 72.19 223 ASN A C 1
ATOM 1702 O O . ASN A 1 223 ? -6.549 -4.268 -13.272 1.00 72.19 223 ASN A O 1
ATOM 1706 N N . ARG A 1 224 ? -4.641 -3.650 -14.262 1.00 71.81 224 ARG A N 1
ATOM 1707 C CA . ARG A 1 224 ? -5.293 -2.841 -15.299 1.00 71.81 224 ARG A CA 1
ATOM 1708 C C . ARG A 1 224 ? -6.065 -3.714 -16.287 1.00 71.81 224 ARG A C 1
ATOM 1710 O O . ARG A 1 224 ? -7.245 -3.449 -16.492 1.00 71.81 224 ARG A O 1
ATOM 1717 N N . LYS A 1 225 ? -5.455 -4.765 -16.840 1.00 68.12 225 LYS A N 1
ATOM 1718 C CA . LYS A 1 225 ? -6.152 -5.696 -17.750 1.00 68.12 225 LYS A CA 1
ATOM 1719 C C . LYS A 1 225 ? -7.374 -6.326 -17.081 1.00 68.12 225 LYS A C 1
ATOM 1721 O O . LYS A 1 225 ? -8.438 -6.412 -17.686 1.00 68.12 225 LYS A O 1
ATOM 1726 N N . ALA A 1 226 ? -7.243 -6.717 -15.812 1.00 71.88 226 ALA A N 1
ATOM 1727 C CA . ALA A 1 226 ? -8.344 -7.276 -15.035 1.00 71.88 226 ALA A CA 1
ATOM 1728 C C . ALA A 1 226 ? -9.492 -6.268 -14.836 1.00 71.88 226 ALA A C 1
ATOM 1730 O O . ALA A 1 226 ? -10.656 -6.658 -14.883 1.00 71.88 226 ALA A O 1
ATOM 1731 N N . ARG A 1 227 ? -9.182 -4.979 -14.642 1.00 69.69 227 ARG A N 1
ATOM 1732 C CA . ARG A 1 227 ? -10.179 -3.894 -14.570 1.00 69.69 227 ARG A CA 1
ATOM 1733 C C . ARG A 1 227 ? -10.866 -3.653 -15.907 1.00 69.69 227 ARG A C 1
ATOM 1735 O O . ARG A 1 227 ? -12.089 -3.584 -15.956 1.00 69.69 227 ARG A O 1
ATOM 1742 N N . GLU A 1 228 ? -10.096 -3.580 -16.990 1.00 72.62 228 GLU A N 1
ATOM 1743 C CA . GLU A 1 228 ? -10.630 -3.439 -18.350 1.00 72.62 228 GLU A CA 1
ATOM 1744 C C . GLU A 1 228 ? -11.590 -4.593 -18.682 1.00 72.62 228 GLU A C 1
ATOM 1746 O O . GLU A 1 228 ? -12.685 -4.351 -19.185 1.00 72.62 228 GLU A O 1
ATOM 1751 N N . ALA A 1 229 ? -11.253 -5.826 -18.288 1.00 74.31 229 ALA A N 1
ATOM 1752 C CA . ALA A 1 229 ? -12.126 -6.992 -18.446 1.00 74.31 229 ALA A CA 1
ATOM 1753 C C . ALA A 1 229 ? -13.442 -6.901 -17.644 1.00 74.31 229 ALA A C 1
ATOM 1755 O O . ALA A 1 229 ? -14.443 -7.486 -18.053 1.00 74.31 229 ALA A O 1
ATOM 1756 N N . ARG A 1 230 ? -13.463 -6.162 -16.526 1.00 75.19 230 ARG A N 1
ATOM 1757 C CA . ARG A 1 230 ? -14.674 -5.886 -15.729 1.00 75.19 230 ARG A CA 1
ATOM 1758 C C . ARG A 1 230 ? -15.442 -4.638 -16.183 1.00 75.19 230 ARG A C 1
ATOM 1760 O O . ARG A 1 230 ? -16.487 -4.339 -15.616 1.00 75.19 230 ARG A O 1
ATOM 1767 N N . GLY A 1 231 ? -14.948 -3.905 -17.184 1.00 72.69 231 GLY A N 1
ATOM 1768 C CA . GLY A 1 231 ? -15.522 -2.622 -17.606 1.00 72.69 231 GLY A CA 1
ATOM 1769 C C . GLY A 1 231 ? -15.168 -1.442 -16.689 1.00 72.69 231 GLY A C 1
ATOM 1770 O O . GLY A 1 231 ? -15.703 -0.352 -16.856 1.00 72.69 231 GLY A O 1
ATOM 1771 N N . GLU A 1 232 ? -14.233 -1.625 -15.755 1.00 67.81 232 GLU A N 1
ATOM 1772 C CA . GLU A 1 232 ? -13.735 -0.613 -14.809 1.00 67.81 232 GLU A CA 1
ATOM 1773 C C . GLU A 1 232 ? -12.533 0.151 -15.397 1.00 67.81 232 GLU A C 1
ATOM 1775 O O . GLU A 1 232 ? -11.536 0.404 -14.717 1.00 67.81 232 GLU A O 1
ATOM 1780 N N . ALA A 1 233 ? -12.569 0.454 -16.697 1.00 57.09 233 ALA A N 1
ATOM 1781 C CA . ALA A 1 233 ? -11.455 1.070 -17.410 1.00 57.09 233 ALA A CA 1
ATOM 1782 C C . ALA A 1 233 ? -11.291 2.544 -16.992 1.00 57.09 233 ALA A C 1
ATOM 1784 O O . ALA A 1 233 ? -11.761 3.458 -17.663 1.00 57.09 233 ALA A O 1
ATOM 1785 N N . GLY A 1 234 ? -10.642 2.781 -15.853 1.00 63.44 234 GLY A N 1
ATOM 1786 C CA . GLY A 1 234 ? -10.397 4.118 -15.334 1.00 63.44 234 GLY A CA 1
ATOM 1787 C C . GLY A 1 234 ? -9.393 4.118 -14.190 1.00 63.44 234 GLY A C 1
ATOM 1788 O O . GLY A 1 234 ? -9.438 3.279 -13.289 1.00 63.44 234 GLY A O 1
ATOM 1789 N N . VAL A 1 235 ? -8.468 5.072 -14.244 1.00 67.44 235 VAL A N 1
ATOM 1790 C CA . VAL A 1 235 ? -7.725 5.517 -13.063 1.00 67.44 235 VAL A CA 1
ATOM 1791 C C . VAL A 1 235 ? -8.630 6.496 -12.313 1.00 67.44 235 VAL A C 1
ATOM 1793 O O . VAL A 1 235 ? -9.354 7.259 -12.958 1.00 67.44 235 VAL A O 1
ATOM 1796 N N . ALA A 1 236 ? -8.640 6.454 -10.979 1.00 71.00 236 ALA A N 1
ATOM 1797 C CA . ALA A 1 236 ? -9.445 7.386 -10.190 1.00 71.00 236 ALA A CA 1
ATOM 1798 C C . ALA A 1 236 ? -9.115 8.842 -10.568 1.00 71.00 236 ALA A C 1
ATOM 1800 O O . ALA A 1 236 ? -7.955 9.193 -10.778 1.00 71.00 236 ALA A O 1
ATOM 1801 N N . ALA A 1 237 ? -10.141 9.692 -10.675 1.00 66.62 237 ALA A N 1
ATOM 1802 C CA . ALA A 1 237 ? -9.998 11.053 -11.202 1.00 66.62 237 ALA A CA 1
ATOM 1803 C C . ALA A 1 237 ? -9.040 11.938 -10.380 1.00 66.62 237 ALA A C 1
ATOM 1805 O O . ALA A 1 237 ? -8.474 12.894 -10.904 1.00 66.62 237 ALA A O 1
ATOM 1806 N N . ASP A 1 238 ? -8.856 11.620 -9.100 1.00 68.00 238 ASP A N 1
ATOM 1807 C CA . ASP A 1 238 ? -7.983 12.310 -8.153 1.00 68.00 238 ASP A CA 1
ATOM 1808 C C . ASP A 1 238 ? -6.707 11.511 -7.805 1.00 68.00 238 ASP A C 1
ATOM 1810 O O . ASP A 1 238 ? -5.981 11.858 -6.865 1.00 68.00 238 ASP A O 1
ATOM 1814 N N . ASP A 1 239 ? -6.403 10.448 -8.554 1.00 68.25 239 ASP A N 1
ATOM 1815 C CA . ASP A 1 239 ? -5.104 9.773 -8.531 1.00 68.25 239 ASP A CA 1
ATOM 1816 C C . ASP A 1 239 ? -4.118 10.578 -9.394 1.00 68.25 239 ASP A C 1
ATOM 1818 O O . ASP A 1 239 ? -4.002 10.393 -10.609 1.00 68.25 239 ASP A O 1
ATOM 1822 N N . SER A 1 240 ? -3.464 11.563 -8.768 1.00 60.44 240 SER A N 1
ATOM 1823 C CA . SER A 1 240 ? -2.712 12.594 -9.486 1.00 60.44 240 SER A CA 1
ATOM 1824 C C . SER A 1 240 ? -1.509 12.045 -10.262 1.00 60.44 240 SER A C 1
ATOM 1826 O O . SER A 1 240 ? -0.775 11.166 -9.807 1.00 60.44 240 SER A O 1
ATOM 1828 N N . GLY A 1 241 ? -1.236 12.657 -11.418 1.00 52.09 241 GLY A N 1
ATOM 1829 C CA . GLY A 1 241 ? 0.010 12.444 -12.159 1.00 52.09 241 GLY A CA 1
ATOM 1830 C C . GLY A 1 241 ? 1.259 12.949 -11.420 1.00 52.09 241 GLY A C 1
ATOM 1831 O O . GLY A 1 241 ? 2.361 12.529 -11.741 1.00 52.09 241 GLY A O 1
ATOM 1832 N N . GLU A 1 242 ? 1.114 13.793 -10.393 1.00 49.53 242 GLU A N 1
ATOM 1833 C CA . GLU A 1 242 ? 2.221 14.211 -9.514 1.00 49.53 242 GLU A CA 1
ATOM 1834 C C . GLU A 1 242 ? 2.651 13.097 -8.548 1.00 49.53 242 GLU A C 1
ATOM 1836 O O . GLU A 1 242 ? 3.784 13.073 -8.065 1.00 49.53 242 GLU A O 1
ATOM 1841 N N . ALA A 1 243 ? 1.750 12.148 -8.269 1.00 46.59 243 ALA A N 1
ATOM 1842 C CA . ALA A 1 243 ? 2.097 10.879 -7.651 1.00 46.59 243 ALA A CA 1
ATOM 1843 C C . ALA A 1 243 ? 2.653 9.867 -8.661 1.00 46.59 243 ALA A C 1
ATOM 1845 O O . ALA A 1 243 ? 3.080 8.792 -8.252 1.00 46.59 243 ALA A O 1
ATOM 1846 N N . SER A 1 244 ? 2.690 10.206 -9.952 1.00 49.72 244 SER A N 1
ATOM 1847 C CA . SER A 1 244 ? 3.253 9.341 -10.978 1.00 49.72 244 SER A CA 1
ATOM 1848 C C . SER A 1 244 ? 4.778 9.310 -10.923 1.00 49.72 244 SER A C 1
ATOM 1850 O O . SER A 1 244 ? 5.460 10.265 -10.545 1.00 49.72 244 SER A O 1
ATOM 1852 N N . VAL A 1 245 ? 5.324 8.196 -11.396 1.00 46.72 245 VAL A N 1
ATOM 1853 C CA . VAL A 1 245 ? 6.757 7.903 -11.490 1.00 46.72 245 VAL A CA 1
ATOM 1854 C C . VAL A 1 245 ? 7.559 8.931 -12.296 1.00 46.72 245 VAL A C 1
ATOM 1856 O O . VAL A 1 245 ? 8.777 8.977 -12.183 1.00 46.72 245 VAL A O 1
ATOM 1859 N N . HIS A 1 246 ? 6.899 9.792 -13.077 1.00 41.25 246 HIS A N 1
ATOM 1860 C CA . HIS A 1 246 ? 7.525 10.828 -13.915 1.00 41.25 246 HIS A CA 1
ATOM 1861 C C . HIS A 1 246 ? 8.205 11.950 -13.131 1.00 41.25 246 HIS A C 1
ATOM 1863 O O . HIS A 1 246 ? 8.864 12.796 -13.734 1.00 41.25 246 HIS A O 1
ATOM 1869 N N . HIS A 1 247 ? 8.008 12.008 -11.815 1.00 43.84 247 HIS A N 1
ATOM 1870 C CA . HIS A 1 247 ? 8.624 13.006 -10.937 1.00 43.84 247 HIS A CA 1
ATOM 1871 C C . HIS A 1 247 ? 9.572 12.375 -9.911 1.00 43.84 247 HIS A C 1
ATOM 1873 O O . HIS A 1 247 ? 10.038 13.060 -9.001 1.00 43.84 247 HIS A O 1
ATOM 1879 N N . LEU A 1 248 ? 9.875 11.080 -10.049 1.00 48.25 248 LEU A N 1
ATOM 1880 C CA . LEU A 1 248 ? 10.857 10.419 -9.201 1.00 48.25 248 LEU A CA 1
ATOM 1881 C C . LEU A 1 248 ? 12.271 10.754 -9.677 1.00 48.25 248 LEU A C 1
ATOM 1883 O O . LEU A 1 248 ? 12.625 10.608 -10.848 1.00 48.25 248 LEU A O 1
ATOM 1887 N N . THR A 1 249 ? 13.093 11.219 -8.747 1.00 42.66 249 THR A N 1
ATOM 1888 C CA . THR A 1 249 ? 14.532 11.355 -8.939 1.00 42.66 249 THR A CA 1
ATOM 1889 C C . THR A 1 249 ? 15.194 10.004 -8.693 1.00 42.66 249 THR A C 1
ATOM 1891 O O . THR A 1 249 ? 14.917 9.318 -7.712 1.00 42.66 249 THR A O 1
ATOM 1894 N N . GLY A 1 250 ? 16.052 9.596 -9.621 1.00 40.78 250 GLY A N 1
ATOM 1895 C CA . GLY A 1 250 ? 16.830 8.374 -9.510 1.00 40.78 250 GLY A CA 1
ATOM 1896 C C . GLY A 1 250 ? 17.947 8.523 -8.475 1.00 40.78 250 GLY A C 1
ATOM 1897 O O . GLY A 1 250 ? 18.175 9.621 -7.946 1.00 40.78 250 GLY A O 1
ATOM 1898 N N . PRO A 1 251 ? 18.690 7.437 -8.206 1.00 34.38 251 PRO A N 1
ATOM 1899 C CA . PRO A 1 251 ? 19.871 7.493 -7.354 1.00 34.38 251 PRO A CA 1
ATOM 1900 C C . PRO A 1 251 ? 20.818 8.609 -7.831 1.00 34.38 251 PRO A C 1
ATOM 1902 O O . PRO A 1 251 ? 21.237 8.618 -8.987 1.00 34.38 251 PRO A O 1
ATOM 1905 N N . GLY A 1 252 ? 21.117 9.577 -6.957 1.00 34.28 252 GLY A N 1
ATOM 1906 C CA . GLY A 1 252 ? 21.971 10.733 -7.273 1.00 34.28 252 GLY A CA 1
ATOM 1907 C C . GLY A 1 252 ? 21.246 12.032 -7.658 1.00 34.28 252 GLY A C 1
ATOM 1908 O O . GLY A 1 252 ? 21.908 12.989 -8.045 1.00 34.28 252 GLY A O 1
ATOM 1909 N N . GLY A 1 253 ? 19.914 12.105 -7.549 1.00 34.06 253 GLY A N 1
ATOM 1910 C CA . GLY A 1 253 ? 19.162 13.357 -7.747 1.00 34.06 253 GLY A CA 1
ATOM 1911 C C . GLY A 1 253 ? 18.906 13.734 -9.211 1.00 34.06 253 GLY A C 1
ATOM 1912 O O . GLY A 1 253 ? 18.324 14.781 -9.481 1.00 34.06 253 GLY A O 1
ATOM 1913 N N . MET A 1 254 ? 19.298 12.876 -10.154 1.00 35.41 254 MET A N 1
ATOM 1914 C CA . MET A 1 254 ? 18.939 13.016 -11.565 1.00 35.41 254 MET A CA 1
ATOM 1915 C C . MET A 1 254 ? 17.456 12.666 -11.749 1.00 35.41 254 MET A C 1
ATOM 1917 O O . MET A 1 254 ? 16.993 11.726 -11.101 1.00 35.41 254 MET A O 1
ATOM 1921 N N . PRO A 1 255 ? 16.700 13.354 -12.623 1.00 42.62 255 PRO A N 1
ATOM 1922 C CA . PRO A 1 255 ? 15.366 12.898 -12.996 1.00 42.62 255 PRO A CA 1
ATOM 1923 C C . PRO A 1 255 ? 15.484 11.460 -13.511 1.00 42.62 255 PRO A C 1
ATOM 1925 O O . PRO A 1 255 ? 16.172 11.209 -14.503 1.00 42.62 255 PRO A O 1
ATOM 1928 N N . PHE A 1 256 ? 14.872 10.499 -12.815 1.00 41.88 256 PHE A N 1
ATOM 1929 C CA . PHE A 1 256 ? 14.745 9.153 -13.352 1.00 41.88 256 PHE A CA 1
ATOM 1930 C C . PHE A 1 256 ? 13.766 9.297 -14.503 1.00 41.88 256 PHE A C 1
ATOM 1932 O O . PHE A 1 256 ? 12.634 9.687 -14.262 1.00 41.88 256 PHE A O 1
ATOM 1939 N N . ALA A 1 257 ? 14.194 9.094 -15.747 1.00 42.50 257 ALA A N 1
ATOM 1940 C CA . ALA A 1 257 ? 13.295 9.175 -16.889 1.00 42.50 257 ALA A CA 1
ATOM 1941 C C . ALA A 1 257 ? 12.605 7.816 -17.052 1.00 42.50 257 ALA A C 1
ATOM 1943 O O . ALA A 1 257 ? 13.161 6.933 -17.709 1.00 42.50 257 ALA A O 1
ATOM 1944 N N . PRO A 1 258 ? 11.384 7.600 -16.529 1.00 44.09 258 PRO A N 1
ATOM 1945 C CA . PRO A 1 258 ? 10.659 6.366 -16.733 1.00 44.09 258 PRO A CA 1
ATOM 1946 C C . PRO A 1 258 ? 9.767 6.596 -17.959 1.00 44.09 258 PRO A C 1
ATOM 1948 O O . PRO A 1 258 ? 8.574 6.312 -17.924 1.00 44.09 258 PRO A O 1
ATOM 1951 N N . ILE A 1 259 ? 10.307 7.208 -19.028 1.00 37.62 259 ILE A N 1
ATOM 1952 C CA . ILE A 1 259 ? 9.545 7.443 -20.266 1.00 37.62 259 ILE A CA 1
ATOM 1953 C C . ILE A 1 259 ? 9.065 6.095 -20.813 1.00 37.62 259 ILE A C 1
ATOM 1955 O O . ILE A 1 259 ? 7.979 6.028 -21.367 1.00 37.62 259 ILE A O 1
ATOM 1959 N N . MET A 1 260 ? 9.801 5.011 -20.537 1.00 37.69 260 MET A N 1
ATOM 1960 C CA . MET A 1 260 ? 9.413 3.635 -20.855 1.00 37.69 260 MET A CA 1
ATOM 1961 C C . MET A 1 260 ? 8.188 3.103 -20.086 1.00 37.69 260 MET A C 1
ATOM 1963 O O . MET A 1 260 ? 7.705 2.026 -20.419 1.00 37.69 260 MET A O 1
ATOM 1967 N N . TYR A 1 261 ? 7.662 3.820 -19.086 1.00 44.56 261 TYR A N 1
ATOM 1968 C CA . TYR A 1 261 ? 6.723 3.249 -18.108 1.00 44.56 261 TYR A CA 1
ATOM 1969 C C . TYR A 1 261 ? 5.483 4.120 -17.840 1.00 44.56 261 TYR A C 1
ATOM 1971 O O . TYR A 1 261 ? 4.901 4.080 -16.760 1.00 44.56 261 TYR A O 1
ATOM 1979 N N . MET A 1 262 ? 5.056 4.905 -18.834 1.00 36.78 262 MET A N 1
ATOM 1980 C CA . MET A 1 262 ? 3.766 5.609 -18.843 1.00 36.78 262 MET A CA 1
ATOM 1981 C C . MET A 1 262 ? 2.642 4.719 -19.403 1.00 36.78 262 MET A C 1
ATOM 1983 O O . MET A 1 262 ? 2.728 4.297 -20.561 1.00 36.78 262 MET A O 1
ATOM 1987 N N . PRO A 1 263 ? 1.520 4.525 -18.687 1.00 35.69 263 PRO A N 1
ATOM 1988 C CA . PRO A 1 263 ? 0.279 4.074 -19.305 1.00 35.69 263 PRO A CA 1
ATOM 1989 C C . PRO A 1 263 ? -0.207 5.141 -20.305 1.00 35.69 263 PRO A C 1
ATOM 1991 O O . PRO A 1 263 ? -0.649 6.212 -19.907 1.00 35.69 263 PRO A O 1
ATOM 1994 N N . GLY A 1 264 ? -0.110 4.861 -21.610 1.00 36.16 264 GLY A N 1
ATOM 1995 C CA . GLY A 1 264 ? -0.562 5.769 -22.678 1.00 36.16 264 GLY A CA 1
ATOM 1996 C C . GLY A 1 264 ? 0.534 6.588 -23.371 1.00 36.16 264 GLY A C 1
ATOM 1997 O O . GLY A 1 264 ? 0.224 7.292 -24.331 1.00 36.16 264 GLY A O 1
ATOM 1998 N N . ALA A 1 265 ? 1.807 6.475 -22.971 1.00 40.19 265 ALA A N 1
ATOM 1999 C CA . ALA A 1 265 ? 2.885 7.026 -23.791 1.00 40.19 265 ALA A CA 1
ATOM 2000 C C . ALA A 1 265 ? 3.029 6.226 -25.085 1.00 40.19 265 ALA A C 1
ATOM 2002 O O . ALA A 1 265 ? 3.027 4.992 -25.081 1.00 40.19 265 ALA A O 1
ATOM 2003 N N . ASN A 1 266 ? 3.213 6.933 -26.198 1.00 48.12 266 ASN A N 1
ATOM 2004 C CA . ASN A 1 266 ? 3.574 6.317 -27.466 1.00 48.12 266 ASN A CA 1
ATOM 2005 C C . ASN A 1 266 ? 5.055 5.901 -27.439 1.00 48.12 266 ASN A C 1
ATOM 2007 O O . ASN A 1 266 ? 5.905 6.526 -28.072 1.00 48.12 266 ASN A O 1
ATOM 2011 N N . LEU A 1 267 ? 5.357 4.839 -26.688 1.00 46.09 267 LEU A N 1
ATOM 2012 C CA . LEU A 1 267 ? 6.701 4.265 -26.566 1.00 46.09 267 LEU A CA 1
ATOM 2013 C C . LEU A 1 267 ? 7.289 3.901 -27.930 1.00 46.09 267 LEU A C 1
ATOM 2015 O O . LEU A 1 267 ? 8.489 4.035 -28.144 1.00 46.09 267 LEU A O 1
ATOM 2019 N N . ARG A 1 268 ? 6.423 3.497 -28.867 1.00 44.94 268 ARG A N 1
ATOM 2020 C CA . ARG A 1 268 ? 6.801 3.215 -30.250 1.00 44.94 268 ARG A CA 1
ATOM 2021 C C . ARG A 1 268 ? 7.303 4.471 -30.959 1.00 44.94 268 ARG A C 1
ATOM 2023 O O . ARG A 1 268 ? 8.387 4.438 -31.520 1.00 44.94 268 ARG A O 1
ATOM 2030 N N . GLY A 1 269 ? 6.559 5.573 -30.882 1.00 46.62 269 GLY A N 1
ATOM 2031 C CA . GLY A 1 269 ? 6.964 6.853 -31.468 1.00 46.62 269 GLY A CA 1
ATOM 2032 C C . GLY A 1 269 ? 8.261 7.396 -30.863 1.00 46.62 269 GLY A C 1
ATOM 2033 O O . GLY A 1 269 ? 9.130 7.857 -31.592 1.00 46.62 269 GLY A O 1
ATOM 2034 N N . PHE A 1 270 ? 8.438 7.259 -29.547 1.00 45.75 270 PHE A N 1
ATOM 2035 C CA . PHE A 1 270 ? 9.680 7.652 -28.873 1.00 45.75 270 PHE A CA 1
ATOM 2036 C C . PHE A 1 270 ? 10.881 6.794 -29.309 1.00 45.75 270 PHE A C 1
ATOM 2038 O O . PHE A 1 270 ? 11.958 7.319 -29.589 1.00 45.75 270 PHE A O 1
ATOM 2045 N N . ALA A 1 271 ? 10.696 5.475 -29.423 1.00 50.00 271 ALA A N 1
ATOM 2046 C CA . ALA A 1 271 ? 11.728 4.569 -29.924 1.00 50.00 271 ALA A CA 1
ATOM 2047 C C . ALA A 1 271 ? 12.089 4.859 -31.392 1.00 50.00 271 ALA A C 1
ATOM 2049 O O . ALA A 1 271 ? 13.265 4.832 -31.757 1.00 50.00 271 ALA A O 1
ATOM 2050 N N . GLU A 1 272 ? 11.096 5.180 -32.226 1.00 54.47 272 GLU A N 1
ATOM 2051 C CA . GLU A 1 272 ? 11.302 5.583 -33.621 1.00 54.47 272 GLU A CA 1
ATOM 2052 C C . GLU A 1 272 ? 12.065 6.912 -33.733 1.00 54.47 272 GLU A C 1
ATOM 2054 O O . GLU A 1 272 ? 12.947 7.038 -34.584 1.00 54.47 272 GLU A O 1
ATOM 2059 N N . GLU A 1 273 ? 11.808 7.871 -32.842 1.00 55.41 273 GLU A N 1
ATOM 2060 C CA . GLU A 1 273 ? 12.520 9.152 -32.803 1.00 55.41 273 GLU A CA 1
ATOM 2061 C C . GLU A 1 273 ? 13.990 8.986 -32.385 1.00 55.41 273 GLU A C 1
ATOM 2063 O O . GLU A 1 273 ? 14.888 9.517 -33.046 1.00 55.41 273 GLU A O 1
ATOM 2068 N N . ILE A 1 274 ? 14.264 8.179 -31.352 1.00 54.62 274 ILE A N 1
ATOM 2069 C CA . ILE A 1 274 ? 15.638 7.836 -30.945 1.00 54.62 274 ILE A CA 1
ATOM 2070 C C . ILE A 1 274 ? 16.375 7.134 -32.089 1.00 54.62 274 ILE A C 1
ATOM 2072 O O . ILE A 1 274 ? 17.511 7.497 -32.412 1.00 54.62 274 ILE A O 1
ATOM 2076 N N . LYS A 1 275 ? 15.726 6.158 -32.735 1.00 63.91 275 LYS A N 1
ATOM 2077 C CA . LYS A 1 275 ? 16.284 5.453 -33.893 1.00 63.91 275 LYS A CA 1
ATOM 2078 C C . LYS A 1 275 ? 16.633 6.433 -35.012 1.00 63.91 275 LYS A C 1
ATOM 2080 O O . LYS A 1 275 ? 17.746 6.389 -35.535 1.00 63.91 275 LYS A O 1
ATOM 2085 N N . ALA A 1 276 ? 15.727 7.351 -35.349 1.00 63.09 276 ALA A N 1
ATOM 2086 C CA . ALA A 1 276 ? 15.951 8.346 -36.393 1.00 63.09 276 ALA A CA 1
ATOM 2087 C C . ALA A 1 276 ? 17.155 9.255 -36.083 1.00 63.09 276 ALA A C 1
ATOM 2089 O O . ALA A 1 276 ? 18.010 9.460 -36.949 1.00 63.09 276 ALA A O 1
ATOM 2090 N N . GLN A 1 277 ? 17.278 9.739 -34.843 1.00 61.81 277 GLN A N 1
ATOM 2091 C CA . GLN A 1 277 ? 18.404 10.578 -34.414 1.00 61.81 277 GLN A CA 1
ATOM 2092 C C . GLN A 1 277 ? 19.747 9.833 -34.485 1.00 61.81 277 GLN A C 1
ATOM 2094 O O . GLN A 1 277 ? 20.744 10.377 -34.968 1.00 61.81 277 GLN A O 1
ATOM 2099 N N . GLN A 1 278 ? 19.785 8.573 -34.048 1.00 61.25 278 GLN A N 1
ATOM 2100 C CA . GLN A 1 278 ? 21.013 7.776 -34.033 1.00 61.25 278 GLN A CA 1
ATOM 2101 C C . GLN A 1 278 ? 21.454 7.339 -35.437 1.00 61.25 278 GLN A C 1
ATOM 2103 O O . GLN A 1 278 ? 22.648 7.386 -35.749 1.00 61.25 278 GLN A O 1
ATOM 2108 N N . VAL A 1 279 ? 20.508 6.982 -36.310 1.00 67.69 279 VAL A N 1
ATOM 2109 C CA . VAL A 1 279 ? 20.789 6.693 -37.725 1.00 67.69 279 VAL A CA 1
ATOM 2110 C C . VAL A 1 279 ? 21.316 7.946 -38.430 1.00 67.69 279 VAL A C 1
ATOM 2112 O O . VAL A 1 279 ? 22.342 7.873 -39.109 1.00 67.69 279 VAL A O 1
ATOM 2115 N N . ALA A 1 280 ? 20.705 9.115 -38.208 1.00 66.31 280 ALA A N 1
ATOM 2116 C CA . ALA A 1 280 ? 21.184 10.379 -38.771 1.00 66.31 280 ALA A CA 1
ATOM 2117 C C . ALA A 1 280 ? 22.616 10.719 -38.312 1.00 66.31 280 ALA A C 1
ATOM 2119 O O . ALA A 1 280 ? 23.456 11.115 -39.125 1.00 66.31 280 ALA A O 1
ATOM 2120 N N . ALA A 1 281 ? 22.939 10.488 -37.035 1.00 69.12 281 ALA A N 1
ATOM 2121 C CA . ALA A 1 281 ? 24.289 10.679 -36.507 1.00 69.12 281 ALA A CA 1
ATOM 2122 C C . ALA A 1 281 ? 25.320 9.723 -37.143 1.00 69.12 281 ALA A C 1
ATOM 2124 O O . ALA A 1 281 ? 26.439 10.144 -37.454 1.00 69.12 281 ALA A O 1
ATOM 2125 N N . LYS A 1 282 ? 24.958 8.453 -37.390 1.00 72.12 282 LYS A N 1
ATOM 2126 C CA . LYS A 1 282 ? 25.820 7.498 -38.116 1.00 72.12 282 LYS A CA 1
ATOM 2127 C C . LYS A 1 282 ? 26.066 7.935 -39.558 1.00 72.12 282 LYS A C 1
ATOM 2129 O O . LYS A 1 282 ? 27.213 7.914 -40.007 1.00 72.12 282 LYS A O 1
ATOM 2134 N N . VAL A 1 283 ? 25.029 8.388 -40.263 1.00 73.81 283 VAL A N 1
ATOM 2135 C CA . VAL A 1 283 ? 25.163 8.911 -41.633 1.00 73.81 283 VAL A CA 1
ATOM 2136 C C . VAL A 1 283 ? 26.088 10.129 -41.660 1.00 73.81 283 VAL A C 1
ATOM 2138 O O . VAL A 1 283 ? 26.978 10.192 -42.507 1.00 73.81 283 VAL A O 1
ATOM 2141 N N . ALA A 1 284 ? 25.953 11.057 -40.708 1.00 75.38 284 ALA A N 1
ATOM 2142 C CA . ALA A 1 284 ? 26.836 12.219 -40.606 1.00 75.38 284 ALA A CA 1
ATOM 2143 C C . ALA A 1 284 ? 28.312 11.819 -40.411 1.00 75.38 284 ALA A C 1
ATOM 2145 O O . ALA A 1 284 ? 29.190 12.364 -41.081 1.00 75.38 284 ALA A O 1
ATOM 2146 N N . ARG A 1 285 ? 28.591 10.815 -39.566 1.00 78.94 285 ARG A N 1
ATOM 2147 C CA . ARG A 1 285 ? 29.950 10.273 -39.369 1.00 78.94 285 ARG A CA 1
ATOM 2148 C C . ARG A 1 285 ? 30.500 9.609 -40.631 1.00 78.94 285 ARG A C 1
ATOM 2150 O O . ARG A 1 285 ? 31.638 9.884 -41.001 1.00 78.94 285 ARG A O 1
ATOM 2157 N N . LYS A 1 286 ? 29.699 8.787 -41.320 1.00 78.94 286 LYS A N 1
ATOM 2158 C CA . LYS A 1 286 ? 30.104 8.151 -42.588 1.00 78.94 286 LYS A CA 1
ATOM 2159 C C . LYS A 1 286 ? 30.389 9.197 -43.671 1.00 78.94 286 LYS A C 1
ATOM 2161 O O . LYS A 1 286 ? 31.391 9.091 -44.371 1.00 78.94 286 LYS A O 1
ATOM 2166 N N . LYS A 1 287 ? 29.563 10.245 -43.774 1.00 78.88 287 LYS A N 1
ATOM 2167 C CA . LYS A 1 287 ? 29.800 11.375 -44.689 1.00 78.88 287 LYS A CA 1
ATOM 2168 C C . LYS A 1 287 ? 31.093 12.127 -44.360 1.00 78.88 287 LYS A C 1
ATOM 2170 O O . LYS A 1 287 ? 31.837 12.453 -45.279 1.00 78.88 287 LYS A O 1
ATOM 2175 N N . ALA A 1 288 ? 31.382 12.359 -43.078 1.00 77.56 288 ALA A N 1
ATOM 2176 C CA . ALA A 1 288 ? 32.627 12.995 -42.647 1.00 77.56 288 ALA A CA 1
ATOM 2177 C C . ALA A 1 288 ? 33.867 12.138 -42.967 1.00 77.56 288 ALA A C 1
ATOM 2179 O O . ALA A 1 288 ? 34.849 12.671 -43.474 1.00 77.56 288 ALA A O 1
ATOM 2180 N N . ALA A 1 289 ? 33.804 10.819 -42.752 1.00 76.38 289 ALA A N 1
ATOM 2181 C CA . ALA A 1 289 ? 34.892 9.895 -43.083 1.00 76.38 289 ALA A CA 1
ATOM 2182 C C . ALA A 1 289 ? 35.166 9.840 -44.599 1.00 76.38 289 ALA A C 1
ATOM 2184 O O . ALA A 1 289 ? 36.302 10.008 -45.028 1.00 76.38 289 ALA A O 1
ATOM 2185 N N . MET A 1 290 ? 34.116 9.738 -45.424 1.00 75.88 290 MET A N 1
ATOM 2186 C CA . MET A 1 290 ? 34.250 9.768 -46.890 1.00 75.88 290 MET A CA 1
ATOM 2187 C C . MET A 1 290 ? 34.791 11.102 -47.430 1.00 75.88 290 MET A C 1
ATOM 2189 O O . MET A 1 290 ? 35.318 11.144 -48.539 1.00 75.88 290 MET A O 1
ATOM 2193 N N . ALA A 1 291 ? 34.631 12.201 -46.686 1.00 74.38 291 ALA A N 1
ATOM 2194 C CA . ALA A 1 291 ? 35.194 13.502 -47.043 1.00 74.38 291 ALA A CA 1
ATOM 2195 C C . ALA A 1 291 ? 36.674 13.645 -46.645 1.00 74.38 291 ALA A C 1
ATOM 2197 O O . ALA A 1 291 ? 37.368 14.451 -47.251 1.00 74.38 291 ALA A O 1
ATOM 2198 N N . GLN A 1 292 ? 37.151 12.879 -45.656 1.00 70.06 292 GLN A N 1
ATOM 2199 C CA . GLN A 1 292 ? 38.561 12.836 -45.244 1.00 70.06 292 GLN A CA 1
ATOM 2200 C C . GLN A 1 292 ? 39.413 11.898 -46.116 1.00 70.06 292 GLN A C 1
ATOM 2202 O O . GLN A 1 292 ? 40.628 12.051 -46.163 1.00 70.06 292 GLN A O 1
ATOM 2207 N N . GLU A 1 293 ? 38.785 10.939 -46.803 1.00 61.06 293 GLU A N 1
ATOM 2208 C CA . GLU A 1 293 ? 39.438 9.996 -47.728 1.00 61.06 293 GLU A CA 1
ATOM 2209 C C . GLU A 1 293 ? 39.532 10.505 -49.184 1.00 61.06 293 GLU A C 1
ATOM 2211 O O . GLU A 1 293 ? 40.044 9.795 -50.053 1.00 61.06 293 GLU A O 1
ATOM 2216 N N . LYS A 1 294 ? 39.035 11.717 -49.463 1.00 52.53 294 LYS A N 1
ATOM 2217 C CA . LYS A 1 294 ? 39.171 12.414 -50.753 1.00 52.53 294 LYS A CA 1
ATOM 2218 C C . LYS A 1 294 ? 40.309 13.422 -50.719 1.00 52.53 294 LYS A C 1
ATOM 2220 O O . LYS A 1 294 ? 40.980 13.536 -51.767 1.00 52.53 294 LYS A O 1
#

pLDDT: mean 73.73, std 17.24, range [34.06, 96.69]

Sequence (294 aa):
MSSIPKSDEALYAEAAAEWQAEHDAGLDSLCSMGDALIAEVEAHEQQKRAAAKPDPAASCPVLKCIDFANMNTADILKAYIVTGIVPVHPQTVADFGFDRTVTAADGFQLLDVYRHLMVTTLSVTSGEVHAWLGEGKAVLLKNVQDKLRAALEAGGGSPEEMNRLKDTFRWITRNRYIWDPTYANSETRAYMDAAGAKPINTKADLLEQVKLMSDGLFKVADNRKAREARGEAGVAADDSGEASVHHLTGPGGMPFAPIMYMPGANLRGFAEEIKAQQVAAKVARKKAAMAQEK

Secondary structure (DSSP, 8-state):
--PPPPPHHHHHHHHHHHHHHHHHHHHHHHHHHHHHHHHHHHHHHHHHHHS----HHHH-HHHHT--GGGS-HHHHHHHHHHHTPPP--HHHHHHHTGGG-SSHHHHHHHHHHHHIIIIISS---HHHHHHHHHH-HHHHHHHHHHHHHHHHHHT-S-HHHHHHHHHHHHHHHHTGGGT-TT-HHHHHHHHHHHHHTS---SHHHHHHHHHHHHHHHHHHHHHHHHHHHTT-----TTS-GGGSGGG-B-TTSSB---GGG-TT--HHHHHHHHHHHHHHHHHHHHHHHHHH--